Protein AF-P70600-2-F1 (afdb_monomer_lite)

pLDDT: mean 81.34, std 21.93, range [30.09, 98.88]

Structure (mmCIF, N/CA/C/O backbone):
data_AF-P70600-2-F1
#
_entry.id   AF-P70600-2-F1
#
loop_
_atom_site.group_PDB
_atom_site.id
_atom_site.type_symbol
_atom_site.label_atom_id
_atom_site.label_alt_id
_atom_site.label_comp_id
_atom_site.label_asym_id
_atom_site.label_entity_id
_atom_site.label_seq_id
_atom_site.pdbx_PDB_ins_code
_atom_site.Cartn_x
_atom_site.Cartn_y
_atom_site.Cartn_z
_atom_site.occupancy
_atom_site.B_iso_or_equiv
_atom_site.auth_seq_id
_atom_site.auth_comp_id
_atom_site.auth_asym_id
_atom_site.auth_atom_id
_atom_site.pdbx_PDB_model_num
ATOM 1 N N . MET A 1 1 ? -9.406 21.700 28.003 1.00 39.81 1 MET A N 1
ATOM 2 C CA . MET A 1 1 ? -10.161 20.690 27.230 1.00 39.81 1 MET A CA 1
ATOM 3 C C . MET A 1 1 ? -11.546 20.624 27.845 1.00 39.81 1 MET A C 1
ATOM 5 O O . MET A 1 1 ? -11.681 20.087 28.935 1.00 39.81 1 MET A O 1
ATOM 9 N N . GLY A 1 2 ? -12.513 21.321 27.246 1.00 40.94 2 GLY A N 1
ATOM 10 C CA . GLY A 1 2 ? -13.852 21.472 27.811 1.00 40.94 2 GLY A CA 1
ATOM 11 C C . GLY A 1 2 ? -14.608 20.155 27.739 1.00 40.94 2 GLY A C 1
ATOM 12 O O . GLY A 1 2 ? -15.100 19.788 26.678 1.00 40.94 2 GLY A O 1
ATOM 13 N N . LEU A 1 3 ? -14.685 19.446 28.862 1.00 38.00 3 LEU A N 1
ATOM 14 C CA . LEU A 1 3 ? -15.729 18.456 29.064 1.00 38.00 3 LEU A CA 1
ATOM 15 C C . LEU A 1 3 ? -17.036 19.243 29.103 1.00 38.00 3 LEU A C 1
ATOM 17 O O . LEU A 1 3 ? -17.329 19.922 30.086 1.00 38.00 3 LEU A O 1
ATOM 21 N N . ILE A 1 4 ? -17.775 19.208 27.995 1.00 41.81 4 ILE A N 1
ATOM 22 C CA . ILE A 1 4 ? -19.190 19.555 27.982 1.00 41.81 4 ILE A CA 1
ATOM 23 C C . ILE A 1 4 ? -19.829 18.522 28.900 1.00 41.81 4 ILE A C 1
ATOM 25 O O . ILE A 1 4 ? -20.106 17.391 28.504 1.00 41.81 4 ILE A O 1
ATOM 29 N N . VAL A 1 5 ? -19.946 18.892 30.172 1.00 46.66 5 VAL A N 1
ATOM 30 C CA . VAL A 1 5 ? -20.821 18.224 31.116 1.00 46.66 5 VAL A CA 1
ATOM 31 C C . VAL A 1 5 ? -22.186 18.341 30.467 1.00 46.66 5 VAL A C 1
ATOM 33 O O . VAL A 1 5 ? -22.768 19.425 30.417 1.00 46.66 5 VAL A O 1
ATOM 36 N N . LEU A 1 6 ? -22.644 17.233 29.886 1.00 42.34 6 LEU A N 1
ATOM 37 C CA . LEU A 1 6 ? -24.052 16.986 29.662 1.00 42.34 6 LEU A CA 1
ATOM 38 C C . LEU A 1 6 ? -24.677 17.131 31.043 1.00 42.34 6 LEU A C 1
ATOM 40 O O . LEU A 1 6 ? -24.732 16.179 31.821 1.00 42.34 6 LEU A O 1
ATOM 44 N N . SER A 1 7 ? -25.079 18.359 31.366 1.00 42.12 7 SER A N 1
ATOM 45 C CA . SER A 1 7 ? -26.158 18.612 32.292 1.00 42.12 7 SER A CA 1
ATOM 46 C C . SER A 1 7 ? -27.334 17.906 31.642 1.00 42.12 7 SER A C 1
ATOM 48 O O . SER A 1 7 ? -28.076 18.460 30.838 1.00 42.12 7 SER A O 1
ATOM 50 N N . SER A 1 8 ? -27.400 16.605 31.916 1.00 46.06 8 SER A N 1
ATOM 51 C CA . SER A 1 8 ? -28.619 15.834 31.903 1.00 46.06 8 SER A CA 1
ATOM 52 C C . SER A 1 8 ? -29.403 16.468 33.030 1.00 46.06 8 SER A C 1
ATOM 54 O O . SER A 1 8 ? -29.361 16.023 34.172 1.00 46.06 8 SER A O 1
ATOM 56 N N . GLN A 1 9 ? -29.950 17.641 32.727 1.00 44.47 9 GLN A N 1
ATOM 57 C CA . GLN A 1 9 ? -31.050 18.216 33.442 1.00 44.47 9 GLN A CA 1
ATOM 58 C C . GLN A 1 9 ? -32.099 17.130 33.283 1.00 44.47 9 GLN A C 1
ATOM 60 O O . GLN A 1 9 ? -32.679 16.984 32.208 1.00 44.47 9 GLN A O 1
ATOM 65 N N . GLU A 1 10 ? -32.137 16.232 34.275 1.00 44.44 10 GLU A N 1
ATOM 66 C CA . GLU A 1 10 ? -33.246 15.326 34.508 1.00 44.44 10 GLU A CA 1
ATOM 67 C C . GLU A 1 10 ? -34.463 16.192 34.253 1.00 44.44 10 GLU A C 1
ATOM 69 O O . GLU A 1 10 ? -34.672 17.149 34.997 1.00 44.44 10 GLU A O 1
ATOM 74 N N . GLU A 1 11 ? -35.139 15.980 33.117 1.00 51.22 11 GLU A N 1
ATOM 75 C CA . GLU A 1 11 ? -36.369 16.697 32.816 1.00 51.22 11 GLU A CA 1
ATOM 76 C C . GLU A 1 11 ? -37.207 16.556 34.071 1.00 51.22 11 GLU A C 1
ATOM 78 O O . GLU A 1 11 ? -37.514 15.419 34.432 1.00 51.22 11 GLU A O 1
ATOM 83 N N . ASP A 1 12 ? -37.411 17.676 34.775 1.00 52.94 12 ASP A N 1
ATOM 84 C CA . ASP A 1 12 ? -37.785 17.706 36.182 1.00 52.94 12 ASP A CA 1
ATOM 85 C C . ASP A 1 12 ? -38.916 16.709 36.404 1.00 52.94 12 ASP A C 1
ATOM 87 O O . ASP A 1 12 ? -40.069 16.966 36.050 1.00 52.94 12 ASP A O 1
ATOM 91 N N . PHE A 1 13 ? -38.577 15.519 36.907 1.00 52.41 13 PHE A N 1
ATOM 92 C CA . PHE A 1 13 ? -39.558 14.474 37.128 1.00 52.41 13 PHE A CA 1
ATOM 93 C C . PHE A 1 13 ? -40.330 14.922 38.359 1.00 52.41 13 PHE A C 1
ATOM 95 O O . PHE A 1 13 ? -39.959 14.618 39.496 1.00 52.41 13 PHE A O 1
ATOM 102 N N . ILE A 1 14 ? -41.351 15.750 38.131 1.00 64.06 14 ILE A N 1
ATOM 103 C CA . ILE A 1 14 ? -42.169 16.327 39.186 1.00 64.06 14 ILE A CA 1
ATOM 104 C C . ILE A 1 14 ? -42.866 15.162 39.873 1.00 64.06 14 ILE A C 1
ATOM 106 O O . ILE A 1 14 ? -43.810 14.565 39.352 1.00 64.06 14 ILE A O 1
ATOM 110 N N . ARG A 1 15 ? -42.346 14.798 41.046 1.00 69.44 15 ARG A N 1
ATOM 111 C CA . ARG A 1 15 ? -42.918 13.744 41.870 1.00 69.44 15 ARG A CA 1
ATOM 112 C C . ARG A 1 15 ? -44.309 14.217 42.307 1.00 69.44 15 ARG A C 1
ATOM 114 O O . ARG A 1 15 ? -44.388 15.226 43.006 1.00 69.44 15 ARG A O 1
ATOM 121 N N . PRO A 1 16 ? -45.389 13.515 41.929 1.00 70.44 16 PRO A N 1
ATOM 122 C CA . PRO A 1 16 ? -46.740 13.974 42.219 1.00 70.44 16 PRO A CA 1
ATOM 123 C C . PRO A 1 16 ? -46.981 14.018 43.731 1.00 70.44 16 PRO A C 1
ATOM 125 O O . PRO A 1 16 ? -46.655 13.069 44.448 1.00 70.44 16 PRO A O 1
ATOM 128 N N . SER A 1 17 ? -47.563 15.116 44.211 1.00 75.44 17 SER A N 1
ATOM 129 C CA . SER A 1 17 ? -47.912 15.324 45.621 1.00 75.44 17 SER A CA 1
ATOM 130 C C . SER A 1 17 ? -49.257 14.693 45.998 1.00 75.44 17 SER A C 1
ATOM 132 O O . SER A 1 17 ? -49.531 14.464 47.176 1.00 75.44 17 SER A O 1
ATOM 134 N N . SER A 1 18 ? -50.083 14.359 45.002 1.00 82.25 18 SER A N 1
ATOM 135 C CA . SER A 1 18 ? -51.392 13.722 45.173 1.00 82.25 18 SER A CA 1
ATOM 136 C C . SER A 1 18 ? -51.694 12.711 44.063 1.00 82.25 18 SER A C 1
ATOM 138 O O . SER A 1 18 ? -51.067 12.705 43.000 1.00 82.25 18 SER A O 1
ATOM 140 N N . ARG A 1 19 ? -52.682 11.838 44.304 1.00 82.50 19 ARG A N 1
ATOM 141 C CA . ARG A 1 19 ? -53.165 10.877 43.301 1.00 82.50 19 ARG A CA 1
ATOM 142 C C . ARG A 1 19 ? -53.778 11.599 42.100 1.00 82.50 19 ARG A C 1
ATOM 144 O O . ARG A 1 19 ? -53.552 11.174 40.970 1.00 82.50 19 ARG A O 1
ATOM 151 N N . GLU A 1 20 ? -54.527 12.674 42.339 1.00 84.81 20 GLU A N 1
ATOM 152 C CA . GLU A 1 20 ? -55.109 13.500 41.282 1.00 84.81 20 GLU A CA 1
ATOM 153 C C . GLU A 1 20 ? -54.022 14.144 40.410 1.00 84.81 20 GLU A C 1
ATOM 155 O O . GLU A 1 20 ? -54.117 14.097 39.185 1.00 84.81 20 GLU A O 1
ATOM 160 N N . GLU A 1 21 ? -52.957 14.682 41.012 1.00 81.19 21 GLU A N 1
ATOM 161 C CA . GLU A 1 21 ? -51.837 15.280 40.273 1.00 81.19 21 GLU A CA 1
ATOM 162 C C . GLU A 1 21 ? -51.071 14.241 39.443 1.00 81.19 21 GLU A C 1
ATOM 164 O O . GLU A 1 21 ? -50.760 14.488 38.279 1.00 81.19 21 GLU A O 1
ATOM 169 N N . ALA A 1 22 ? -50.839 13.040 39.988 1.00 81.62 22 ALA A N 1
ATOM 170 C CA . ALA A 1 22 ? -50.222 11.941 39.241 1.00 81.62 22 ALA A CA 1
ATOM 171 C C . ALA A 1 22 ? -51.029 11.576 37.985 1.00 81.62 22 ALA A C 1
ATOM 173 O O . ALA A 1 22 ? -50.464 11.303 36.924 1.00 81.62 22 ALA A O 1
ATOM 174 N N . GLN A 1 23 ? -52.359 11.583 38.102 1.00 86.56 23 GLN A N 1
ATOM 175 C CA . GLN A 1 23 ? -53.247 11.280 36.989 1.00 86.56 23 GLN A CA 1
ATOM 176 C C . GLN A 1 23 ? -53.247 12.400 35.938 1.00 86.56 23 GLN A C 1
ATOM 178 O O . GLN A 1 23 ? -53.164 12.104 34.746 1.00 86.56 23 GLN A O 1
ATOM 183 N N . GLN A 1 24 ? -53.235 13.669 36.362 1.00 88.31 24 GLN A N 1
ATOM 184 C CA . GLN A 1 24 ? -53.106 14.815 35.454 1.00 88.31 24 GLN A CA 1
ATOM 185 C C . GLN A 1 24 ? -51.779 14.804 34.686 1.00 88.31 24 GLN A C 1
ATOM 187 O O . GLN A 1 24 ? -51.775 15.009 33.473 1.00 88.31 24 GLN A O 1
ATOM 192 N N . LEU A 1 25 ? -50.658 14.512 35.356 1.00 84.81 25 LEU A N 1
ATOM 193 C CA . LEU A 1 25 ? -49.347 14.402 34.708 1.00 84.81 25 LEU A CA 1
ATOM 194 C C . LEU A 1 25 ? -49.322 13.284 33.659 1.00 84.81 25 LEU A C 1
ATOM 196 O O . LEU A 1 25 ? -48.793 13.470 32.566 1.00 84.81 25 LEU A O 1
ATOM 200 N N . TRP A 1 26 ? -49.938 12.138 33.950 1.00 84.50 26 TRP A N 1
ATOM 201 C CA . TRP A 1 26 ? -50.024 11.035 32.991 1.00 84.50 26 TRP A CA 1
ATOM 202 C C . TRP A 1 26 ? -50.882 11.371 31.766 1.00 84.50 26 TRP A C 1
ATOM 204 O O . TRP A 1 26 ? -50.538 11.006 30.639 1.00 84.50 26 TRP A O 1
ATOM 214 N N . GLU A 1 27 ? -51.996 12.076 31.961 1.00 91.44 27 GLU A N 1
ATOM 215 C CA . GLU A 1 27 ? -52.827 12.566 30.860 1.00 91.44 27 GLU A CA 1
ATOM 216 C C . GLU A 1 27 ? -52.085 13.618 30.024 1.00 91.44 27 GLU A C 1
ATOM 218 O O . GLU A 1 27 ? -52.104 13.541 28.793 1.00 91.44 27 GLU A O 1
ATOM 223 N N . ALA A 1 28 ? -51.355 14.534 30.667 1.00 89.81 28 ALA A N 1
ATOM 224 C CA . ALA A 1 28 ? -50.508 15.516 29.995 1.00 89.81 28 ALA A CA 1
ATOM 225 C C . ALA A 1 28 ? -49.393 14.847 29.172 1.00 89.81 28 ALA A C 1
ATOM 227 O O . ALA A 1 28 ? -49.186 15.209 28.012 1.00 89.81 28 ALA A O 1
ATOM 228 N N . GLU A 1 29 ? -48.736 13.821 29.716 1.00 87.56 29 GLU A N 1
ATOM 229 C CA . GLU A 1 29 ? -47.692 13.069 29.015 1.00 87.56 29 GLU A CA 1
ATOM 230 C C . GLU A 1 29 ? -48.257 12.322 27.803 1.00 87.56 29 GLU A C 1
ATOM 232 O O . GLU A 1 29 ? -47.687 12.354 26.712 1.00 87.56 29 GLU A O 1
ATOM 237 N N . LYS A 1 30 ? -49.445 11.720 27.932 1.00 93.19 30 LYS A N 1
ATOM 238 C CA . LYS A 1 30 ? -50.147 11.114 26.792 1.00 93.19 30 LYS A CA 1
ATOM 239 C C . LYS A 1 30 ? -50.479 12.125 25.701 1.00 93.19 30 LYS A C 1
ATOM 241 O O . LYS A 1 30 ? -50.390 11.791 24.517 1.00 93.19 30 LYS A O 1
ATOM 246 N N . ILE A 1 31 ? -50.885 13.336 26.080 1.00 94.81 31 ILE A N 1
ATOM 247 C CA . ILE A 1 31 ? -51.156 14.423 25.136 1.00 94.81 31 ILE A CA 1
ATOM 248 C C . ILE A 1 31 ? -49.855 14.842 24.442 1.00 94.81 31 ILE A C 1
ATOM 250 O O . ILE A 1 31 ? -49.837 14.917 23.213 1.00 94.81 31 ILE A O 1
ATOM 254 N N . LYS A 1 32 ? -48.761 15.038 25.191 1.00 92.31 32 LYS A N 1
ATOM 255 C CA . LYS A 1 32 ? -47.427 15.362 24.654 1.00 92.31 32 LYS A CA 1
ATOM 256 C C . LYS A 1 32 ? -46.958 14.289 23.669 1.00 92.31 32 LYS A C 1
ATOM 258 O O . LYS A 1 32 ? -46.617 14.610 22.533 1.00 92.31 32 LYS A O 1
ATOM 263 N N . MET A 1 33 ? -47.045 13.017 24.053 1.00 91.69 33 MET A N 1
ATOM 264 C CA . MET A 1 33 ? -46.698 11.873 23.207 1.00 91.69 33 MET A CA 1
ATOM 265 C C . MET A 1 33 ? -47.521 11.847 21.913 1.00 91.69 33 MET A C 1
ATOM 267 O O . MET A 1 33 ? -46.975 11.694 20.821 1.00 91.69 33 MET A O 1
ATOM 271 N N . ARG A 1 34 ? -48.841 12.055 22.004 1.00 95.25 34 ARG A N 1
ATOM 272 C CA . ARG A 1 34 ? -49.721 12.096 20.827 1.00 95.25 34 ARG A CA 1
ATOM 273 C C . ARG A 1 34 ? -49.386 13.262 19.896 1.00 95.25 34 ARG A C 1
ATOM 275 O O . ARG A 1 34 ? -49.399 13.074 18.686 1.00 95.25 34 ARG A O 1
ATOM 282 N N . GLN A 1 35 ? -49.056 14.433 20.441 1.00 95.00 35 GLN A N 1
ATOM 283 C CA . GLN A 1 35 ? -48.610 15.581 19.645 1.00 95.00 35 GLN A CA 1
ATOM 284 C C . GLN A 1 35 ? -47.285 15.306 18.926 1.00 95.00 35 GLN A C 1
ATOM 286 O O . GLN A 1 35 ? -47.121 15.720 17.782 1.00 95.00 35 GLN A O 1
ATOM 291 N N . VAL A 1 36 ? -46.339 14.618 19.573 1.00 94.12 36 VAL A N 1
ATOM 292 C CA . VAL A 1 36 ? -45.068 14.230 18.939 1.00 94.12 36 VAL A CA 1
ATOM 293 C C . VAL A 1 36 ? -45.318 13.270 17.778 1.00 94.12 36 VAL A C 1
ATOM 295 O O . VAL A 1 36 ? -44.794 13.498 16.689 1.00 94.12 36 VAL A O 1
ATOM 298 N N . LEU A 1 37 ? -46.164 12.256 17.978 1.00 95.50 37 LEU A N 1
ATOM 299 C CA . LEU A 1 37 ? -46.532 11.306 16.924 1.00 95.50 37 LEU A CA 1
ATOM 300 C C . LEU A 1 37 ? -47.215 11.996 15.738 1.00 95.50 37 LEU A C 1
ATOM 302 O O . LEU A 1 37 ? -46.854 11.735 14.595 1.00 95.50 37 LEU A O 1
ATOM 306 N N . ASP A 1 38 ? -48.149 12.912 15.997 1.00 96.31 38 ASP A N 1
ATOM 307 C CA . ASP A 1 38 ? -48.837 13.673 14.948 1.00 96.31 38 ASP A CA 1
ATOM 308 C C . ASP A 1 38 ? -47.862 14.554 14.145 1.00 96.31 38 ASP A C 1
ATOM 310 O O . ASP A 1 38 ? -47.882 14.560 12.912 1.00 96.31 38 ASP A O 1
ATOM 314 N N . ARG A 1 39 ? -46.922 15.228 14.827 1.00 94.56 39 ARG A N 1
ATOM 315 C CA . ARG A 1 39 ? -45.855 16.003 14.169 1.00 94.56 39 ARG A CA 1
ATOM 316 C C . ARG A 1 39 ? -44.967 15.125 13.292 1.00 94.56 39 ARG A C 1
ATOM 318 O O . ARG A 1 39 ? -44.706 15.499 12.151 1.00 94.56 39 ARG A O 1
ATOM 325 N N . GLN A 1 40 ? -44.525 13.975 13.801 1.00 94.06 40 GLN A N 1
ATOM 326 C CA . GLN A 1 40 ? -43.695 13.039 13.037 1.00 94.06 40 GLN A CA 1
ATOM 327 C C . GLN A 1 40 ? -44.443 12.480 11.828 1.00 94.06 40 GLN A C 1
ATOM 329 O O . GLN A 1 40 ? -43.883 12.407 10.738 1.00 94.06 40 GLN A O 1
ATOM 334 N N . GLN A 1 41 ? -45.723 12.141 11.989 1.00 94.88 41 GLN A N 1
ATOM 335 C CA . GLN A 1 41 ? -46.552 11.659 10.892 1.00 94.88 41 GLN A CA 1
ATOM 336 C C . GLN A 1 41 ? -46.727 12.731 9.810 1.00 94.88 41 GLN A C 1
ATOM 338 O O . GLN A 1 41 ? -46.626 12.423 8.623 1.00 94.88 41 GLN A O 1
ATOM 343 N N . LYS A 1 42 ? -46.928 13.995 10.200 1.00 96.12 42 LYS A N 1
ATOM 344 C CA . LYS A 1 42 ? -46.999 15.119 9.262 1.00 96.12 42 LYS A CA 1
ATOM 345 C C . LYS A 1 42 ? -45.684 15.319 8.504 1.00 96.12 42 LYS A C 1
ATOM 347 O O . LYS A 1 42 ? -45.720 15.401 7.281 1.00 96.12 42 LYS A O 1
ATOM 352 N N . GLN A 1 43 ? -44.548 15.324 9.205 1.00 94.94 43 GLN A N 1
ATOM 353 C CA . GLN A 1 43 ? -43.218 15.427 8.587 1.00 94.94 43 GLN A CA 1
ATOM 354 C C . GLN A 1 43 ? -42.959 14.276 7.608 1.00 94.94 43 GLN A C 1
ATOM 356 O O . GLN A 1 43 ? -42.578 14.510 6.470 1.00 94.94 43 GLN A O 1
ATOM 361 N N . MET A 1 44 ? -43.268 13.038 8.001 1.00 95.00 44 MET A N 1
ATOM 362 C CA . MET A 1 44 ? -43.128 11.863 7.136 1.00 95.00 44 MET A CA 1
ATOM 363 C C . MET A 1 44 ? -43.973 11.975 5.853 1.00 95.00 44 MET A C 1
ATOM 365 O O . MET A 1 44 ? -43.537 11.566 4.773 1.00 95.00 44 MET A O 1
ATOM 369 N N . VAL A 1 45 ? -45.190 12.522 5.947 1.00 95.44 45 VAL A N 1
ATOM 370 C CA . VAL A 1 45 ? -46.058 12.751 4.782 1.00 95.44 45 VAL A CA 1
ATOM 371 C C . VAL A 1 45 ? -45.517 13.875 3.896 1.00 95.44 45 VAL A C 1
ATOM 373 O O . VAL A 1 45 ? -45.540 13.732 2.674 1.00 95.44 45 VAL A O 1
ATOM 376 N N . GLU A 1 46 ? -45.031 14.972 4.479 1.00 94.75 46 GLU A N 1
ATOM 377 C CA . GLU A 1 46 ? -44.393 16.074 3.74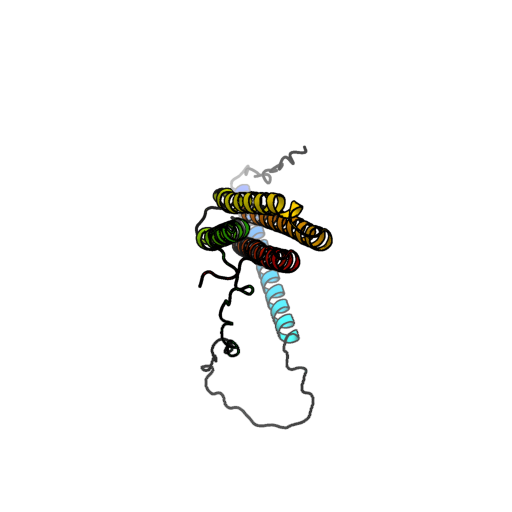6 1.00 94.75 46 GLU A CA 1
ATOM 378 C C . GLU A 1 46 ? -43.161 15.583 2.975 1.00 94.75 46 GLU A C 1
ATOM 380 O O . GLU A 1 46 ? -43.079 15.822 1.768 1.00 94.75 46 GLU A O 1
ATOM 385 N N . ASP A 1 47 ? -42.296 14.800 3.622 1.00 94.69 47 ASP A N 1
ATOM 386 C CA . ASP A 1 47 ? -41.132 14.160 3.003 1.00 94.69 47 ASP A CA 1
ATOM 387 C C . ASP A 1 47 ? -41.549 13.229 1.860 1.00 94.69 47 ASP A C 1
ATOM 389 O O . ASP A 1 47 ? -41.023 13.321 0.753 1.00 94.69 47 ASP A O 1
ATOM 393 N N . SER A 1 48 ? -42.563 12.384 2.072 1.00 93.88 48 SER A N 1
ATOM 394 C CA . SER A 1 48 ? -43.068 11.479 1.027 1.00 93.88 48 SER A CA 1
ATOM 395 C C . SER A 1 48 ? -43.624 12.238 -0.182 1.00 93.88 48 SER A C 1
ATOM 397 O O . SER A 1 48 ? -43.472 11.811 -1.329 1.00 93.88 48 SER A O 1
ATOM 399 N N . GLN A 1 49 ? -44.280 13.378 0.048 1.00 95.69 49 GLN A N 1
ATOM 400 C CA . GLN A 1 49 ? -44.756 14.232 -1.036 1.00 95.69 49 GLN A CA 1
ATOM 401 C C . GLN A 1 49 ? -43.612 14.967 -1.735 1.00 95.69 49 GLN A C 1
ATOM 403 O O . GLN A 1 49 ? -43.683 15.170 -2.945 1.00 95.69 49 GLN A O 1
ATOM 408 N N . TRP A 1 50 ? -42.597 15.410 -0.992 1.00 92.88 50 TRP A N 1
ATOM 409 C CA . TRP A 1 50 ? -41.407 16.042 -1.550 1.00 92.88 50 TRP A CA 1
ATOM 410 C C . TRP A 1 50 ? -40.654 15.064 -2.455 1.00 92.88 50 TRP A C 1
ATOM 412 O O . TRP A 1 50 ? -40.448 15.374 -3.625 1.00 92.88 50 TRP A O 1
ATOM 422 N N . LEU A 1 51 ? -40.402 13.841 -1.977 1.00 90.00 51 LEU A N 1
ATOM 423 C CA . LEU A 1 51 ? -39.783 12.765 -2.754 1.00 90.00 51 LEU A CA 1
ATOM 424 C C . LEU A 1 51 ? -40.561 12.460 -4.038 1.00 90.00 51 LEU A C 1
ATOM 426 O O . LEU A 1 51 ? -39.973 12.398 -5.110 1.00 90.00 51 LEU A O 1
ATOM 430 N N . ARG A 1 52 ? -41.895 12.368 -3.973 1.00 87.94 52 ARG A N 1
ATOM 431 C CA . ARG A 1 52 ? -42.725 12.129 -5.168 1.00 87.94 52 ARG A CA 1
ATOM 432 C C . ARG A 1 52 ? -42.669 13.281 -6.182 1.00 87.94 52 ARG A C 1
ATOM 434 O O . ARG A 1 52 ? -42.883 13.062 -7.375 1.00 87.94 52 ARG A O 1
ATOM 441 N N . ARG A 1 53 ? -42.449 14.523 -5.731 1.00 85.25 53 ARG A N 1
ATOM 442 C CA . ARG A 1 53 ? -42.243 15.672 -6.631 1.00 85.25 53 ARG A CA 1
ATOM 443 C C . ARG A 1 53 ? -40.862 15.613 -7.271 1.00 85.25 53 ARG A C 1
ATOM 445 O O . ARG A 1 53 ? -40.784 15.799 -8.478 1.00 85.25 53 ARG A O 1
ATOM 452 N N . GLU A 1 54 ? -39.828 15.305 -6.494 1.00 78.00 54 GLU A N 1
ATOM 453 C CA . GLU A 1 54 ? -38.469 15.107 -7.005 1.00 78.00 54 GLU A CA 1
ATOM 454 C C . GLU A 1 54 ? -38.417 13.974 -8.034 1.00 78.00 54 GLU A C 1
ATOM 456 O O . GLU A 1 54 ? -37.933 14.189 -9.138 1.00 78.00 54 GLU A O 1
ATOM 461 N N . GLU A 1 55 ? -39.017 12.814 -7.750 1.00 81.56 55 GLU A N 1
ATOM 462 C CA . GLU A 1 55 ? -39.117 11.703 -8.710 1.00 81.56 55 GLU A CA 1
ATOM 463 C C . GLU A 1 55 ? -39.783 12.129 -10.025 1.00 81.56 55 GLU A C 1
ATOM 465 O O . GLU A 1 55 ? -39.315 11.764 -11.098 1.00 81.56 55 GLU A O 1
ATOM 470 N N . ARG A 1 56 ? -40.833 12.959 -9.964 1.00 81.12 56 ARG A N 1
ATOM 471 C CA . ARG A 1 56 ? -41.494 13.497 -11.164 1.00 81.12 56 ARG A CA 1
ATOM 472 C C . ARG A 1 56 ? -40.621 14.503 -11.919 1.00 81.12 56 ARG A C 1
ATOM 474 O O . ARG A 1 56 ? -40.710 14.586 -13.138 1.00 81.12 56 ARG A O 1
ATOM 481 N N . CYS A 1 57 ? -39.812 15.295 -11.218 1.00 73.56 57 CYS A N 1
ATOM 482 C CA . CYS A 1 57 ? -38.848 16.200 -11.849 1.00 73.56 57 CYS A CA 1
ATOM 483 C C . CYS A 1 57 ? -37.694 15.437 -12.511 1.00 73.56 57 CYS A C 1
ATOM 485 O O . CYS A 1 57 ? -37.099 15.938 -13.462 1.00 73.56 57 CYS A O 1
ATOM 487 N N . LEU A 1 58 ? -37.387 14.240 -12.011 1.00 65.62 58 LEU A N 1
ATOM 488 C CA . LEU A 1 58 ? -36.322 13.381 -12.513 1.00 65.62 58 LEU A CA 1
ATOM 489 C C . LEU A 1 58 ? -36.722 12.554 -13.740 1.00 65.62 58 LEU A C 1
ATOM 491 O O . LEU A 1 58 ? -35.854 11.857 -14.263 1.00 65.62 58 LEU A O 1
ATOM 495 N N . ASP A 1 59 ? -37.972 12.631 -14.221 1.00 57.56 59 ASP A N 1
ATOM 496 C CA . ASP A 1 59 ? -38.403 11.899 -15.416 1.00 57.56 59 ASP A CA 1
ATOM 497 C C . ASP A 1 59 ? -37.519 12.276 -16.624 1.00 57.56 59 ASP A C 1
ATOM 499 O O . ASP A 1 59 ? -37.586 13.408 -17.120 1.00 57.56 59 ASP A O 1
ATOM 503 N N . PRO A 1 60 ? -36.703 11.346 -17.163 1.00 59.66 60 PRO A N 1
ATOM 504 C CA . PRO A 1 60 ? -35.770 11.662 -18.246 1.00 59.66 60 PRO A CA 1
ATOM 505 C C . PRO A 1 60 ? -36.445 11.956 -19.599 1.00 59.66 60 PRO A C 1
ATOM 507 O O . PRO A 1 60 ? -35.759 12.253 -20.576 1.00 59.66 60 PRO A O 1
ATOM 510 N N . MET A 1 61 ? -37.778 11.880 -19.693 1.00 50.66 61 MET A N 1
ATOM 511 C CA . MET A 1 61 ? -38.520 11.958 -20.961 1.00 50.66 61 MET A CA 1
ATOM 512 C C . MET A 1 61 ? -38.950 13.367 -21.395 1.00 50.66 61 MET A C 1
ATOM 514 O O . MET A 1 61 ? -39.662 13.501 -22.388 1.00 50.66 61 MET A O 1
ATOM 518 N N . VAL A 1 62 ? -38.467 14.441 -20.758 1.00 49.25 62 VAL A N 1
ATOM 519 C CA . VAL A 1 62 ? -38.664 15.805 -21.305 1.00 49.25 62 VAL A CA 1
ATOM 520 C C . VAL A 1 62 ? -37.912 16.004 -22.639 1.00 49.25 62 VAL A C 1
ATOM 522 O O . VAL A 1 62 ? -38.232 16.903 -23.416 1.00 49.25 62 VAL A O 1
ATOM 525 N N . TYR A 1 63 ? -36.981 15.114 -22.989 1.00 47.12 63 TYR A N 1
ATOM 526 C CA . TYR A 1 63 ? -36.402 15.046 -24.329 1.00 47.12 63 TYR A CA 1
ATOM 527 C C . TYR A 1 63 ? -37.213 14.116 -25.228 1.00 47.12 63 TYR A C 1
ATOM 529 O O . TYR A 1 63 ? -36.859 12.957 -25.354 1.00 47.12 63 TYR A O 1
ATOM 537 N N . MET A 1 64 ? -38.295 14.609 -25.828 1.00 44.91 64 MET A N 1
ATOM 538 C CA . MET A 1 64 ? -38.754 14.263 -27.188 1.00 44.91 64 MET A CA 1
ATOM 539 C C . MET A 1 64 ? -40.057 15.029 -27.463 1.00 44.91 64 MET A C 1
ATOM 541 O O . MET A 1 64 ? -41.142 14.463 -27.572 1.00 44.91 64 MET A O 1
ATOM 545 N N . ASN A 1 65 ? -39.963 16.355 -27.569 1.00 38.19 65 ASN A N 1
ATOM 546 C CA . ASN A 1 65 ? -41.009 17.137 -28.220 1.00 38.19 65 ASN A CA 1
ATOM 547 C C . ASN A 1 65 ? -40.729 17.169 -29.726 1.00 38.19 65 ASN A C 1
ATOM 549 O O . ASN A 1 65 ? -40.263 18.175 -30.243 1.00 38.19 65 ASN A O 1
ATOM 553 N N . ASP A 1 66 ? -40.998 16.060 -30.408 1.00 45.09 66 ASP A N 1
ATOM 554 C CA . ASP A 1 66 ? -41.256 16.073 -31.844 1.00 45.09 66 ASP A CA 1
ATOM 555 C C . ASP A 1 66 ? -42.348 15.048 -32.162 1.00 45.09 66 ASP A C 1
ATOM 557 O O . ASP A 1 66 ? -42.138 13.841 -32.232 1.00 45.09 66 ASP A O 1
ATOM 561 N N . LYS A 1 67 ? -43.563 15.587 -32.281 1.00 37.28 67 LYS A N 1
ATOM 562 C CA . LYS A 1 67 ? -44.690 15.119 -33.096 1.00 37.28 67 LYS A CA 1
ATOM 563 C C . LYS A 1 67 ? -44.640 13.650 -33.542 1.00 37.28 67 LYS A C 1
ATOM 565 O O . LYS A 1 67 ? -44.120 13.357 -34.615 1.00 37.28 67 LYS A O 1
ATOM 570 N N . SER A 1 68 ? -45.348 12.761 -32.846 1.00 37.75 68 SER A N 1
ATOM 571 C CA . SER A 1 68 ? -46.021 11.627 -33.501 1.00 37.75 68 SER A CA 1
ATOM 572 C C . SER A 1 68 ? -47.185 11.080 -32.661 1.00 37.75 68 SER A C 1
ATOM 574 O O . SER A 1 68 ? -47.095 11.084 -31.434 1.00 37.75 68 SER A O 1
ATOM 576 N N . PRO A 1 69 ? -48.305 10.663 -33.285 1.00 37.22 69 PRO A N 1
ATOM 577 C CA . PRO A 1 69 ? -49.588 10.474 -32.616 1.00 37.22 69 PRO A CA 1
ATOM 578 C C . PRO A 1 69 ? -49.830 9.020 -32.189 1.00 37.22 69 PRO A C 1
ATOM 580 O O . PRO A 1 69 ? -49.546 8.093 -32.939 1.00 37.22 69 PRO A O 1
ATOM 583 N N . LEU A 1 70 ? -50.467 8.874 -31.023 1.00 30.09 70 LEU A N 1
ATOM 584 C CA . LEU A 1 70 ? -51.540 7.913 -30.722 1.00 30.09 70 LEU A CA 1
ATOM 585 C C . LEU A 1 70 ? -51.380 6.488 -31.287 1.00 30.09 70 LEU A C 1
ATOM 587 O O . LEU A 1 70 ? -51.848 6.198 -32.385 1.00 30.09 70 LEU A O 1
ATOM 591 N N . THR A 1 71 ? -50.912 5.553 -30.456 1.00 35.72 71 THR A N 1
ATOM 592 C CA . THR A 1 71 ? -51.476 4.192 -30.462 1.00 35.72 71 THR A CA 1
ATOM 593 C C . THR A 1 71 ? -51.725 3.720 -29.023 1.00 35.72 71 THR A C 1
ATOM 595 O O . THR A 1 71 ? -50.946 4.077 -28.138 1.00 35.72 71 THR A O 1
ATOM 598 N N . PRO A 1 72 ? -52.837 3.009 -28.755 1.00 38.75 72 PRO A N 1
ATOM 599 C CA . PRO A 1 72 ? -53.326 2.751 -27.408 1.00 38.75 72 PRO A CA 1
ATOM 600 C C . PRO A 1 72 ? -52.769 1.448 -26.829 1.00 38.75 72 PRO A C 1
ATOM 602 O O . PRO A 1 72 ? -52.600 0.459 -27.538 1.00 38.75 72 PRO A O 1
ATOM 605 N N . GLU A 1 73 ? -52.544 1.489 -25.517 1.00 35.19 73 GLU A N 1
ATOM 606 C CA . GLU A 1 73 ? -52.736 0.406 -24.547 1.00 35.19 73 GLU A CA 1
ATOM 607 C C . GLU A 1 73 ? -52.463 -1.022 -25.037 1.00 35.19 73 GLU A C 1
ATOM 609 O O . GLU A 1 73 ? -53.327 -1.722 -25.566 1.00 35.19 73 GLU A O 1
ATOM 614 N N . LYS A 1 74 ? -51.270 -1.517 -24.708 1.00 39.31 74 LYS A N 1
ATOM 615 C CA . LYS A 1 74 ? -51.080 -2.945 -24.483 1.00 39.31 74 LYS A CA 1
ATOM 616 C C . LYS A 1 74 ? -50.449 -3.135 -23.114 1.00 39.31 74 LYS A C 1
ATOM 618 O O . LYS A 1 74 ? -49.231 -3.177 -22.974 1.00 39.31 74 LYS A O 1
ATOM 623 N N . GLU A 1 75 ? -51.308 -3.227 -22.102 1.00 36.56 75 GLU A N 1
ATOM 624 C CA . GLU A 1 75 ? -50.953 -3.824 -20.819 1.00 36.56 75 GLU A CA 1
ATOM 625 C C . GLU A 1 75 ? -50.570 -5.288 -21.058 1.00 36.56 75 GLU A C 1
ATOM 627 O O . GLU A 1 75 ? -51.416 -6.169 -21.201 1.00 36.56 75 GLU A O 1
ATOM 632 N N . ALA A 1 76 ? -49.274 -5.554 -21.167 1.00 44.19 76 ALA A N 1
ATOM 633 C CA . ALA A 1 76 ? -48.747 -6.905 -21.185 1.00 44.19 76 ALA A CA 1
ATOM 634 C C . ALA A 1 76 ? -47.412 -6.927 -20.442 1.00 44.19 76 ALA A C 1
ATOM 636 O O . ALA A 1 76 ? -46.387 -6.525 -20.976 1.00 44.19 76 ALA A O 1
ATOM 637 N N . GLY A 1 77 ? -47.456 -7.428 -19.207 1.00 35.19 77 GLY A N 1
ATOM 638 C CA . GLY A 1 77 ? -46.369 -8.212 -18.625 1.00 35.19 77 GLY A CA 1
ATOM 639 C C . GLY A 1 77 ? -45.049 -7.483 -18.386 1.00 35.19 77 GLY A C 1
ATOM 640 O O . GLY A 1 77 ? -44.106 -7.590 -19.158 1.00 35.19 77 GLY A O 1
ATOM 641 N N . TYR A 1 78 ? -44.954 -6.876 -17.211 1.00 39.66 78 TYR A N 1
ATOM 642 C CA . TYR A 1 78 ? -43.762 -6.406 -16.492 1.00 39.66 78 TYR A CA 1
ATOM 643 C C . TYR A 1 78 ? -42.750 -7.526 -16.141 1.00 39.66 78 TYR A C 1
ATOM 645 O O . TYR A 1 78 ? -42.225 -7.563 -15.031 1.00 39.66 78 TYR A O 1
ATOM 653 N N . THR A 1 79 ? -42.476 -8.477 -17.038 1.00 47.41 79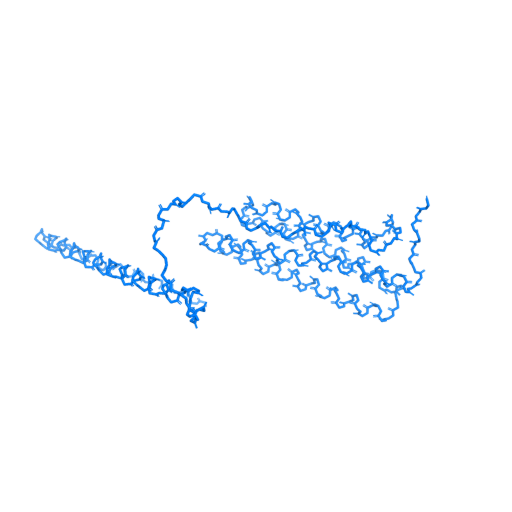 THR A N 1
ATOM 654 C CA . THR A 1 79 ? -41.584 -9.618 -16.733 1.00 47.41 79 THR A CA 1
ATOM 655 C C . THR A 1 79 ? -40.220 -9.550 -17.408 1.00 47.41 79 THR A C 1
ATOM 657 O O . THR A 1 79 ? -39.362 -10.374 -17.112 1.00 47.41 79 THR A O 1
ATOM 660 N N . GLU A 1 80 ? -39.949 -8.551 -18.242 1.00 47.03 80 GLU A N 1
ATOM 661 C CA . GLU A 1 80 ? -38.636 -8.423 -18.871 1.00 47.03 80 GLU A CA 1
ATOM 662 C C . GLU A 1 80 ? -37.799 -7.357 -18.161 1.00 47.03 80 GLU A C 1
ATOM 664 O O . GLU A 1 80 ? -37.448 -6.317 -18.710 1.00 47.03 80 GLU A O 1
ATOM 669 N N . PHE A 1 81 ? -37.453 -7.630 -16.898 1.00 40.22 81 PHE A N 1
ATOM 670 C CA . PHE A 1 81 ? -36.247 -7.048 -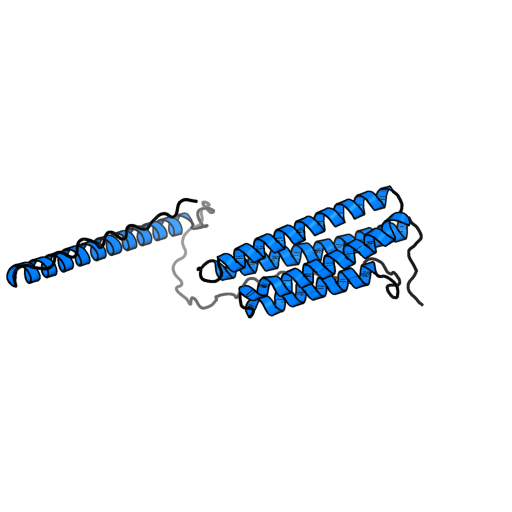16.315 1.00 40.22 81 PHE A CA 1
ATOM 671 C C . PHE A 1 81 ? -35.075 -7.699 -17.052 1.00 40.22 81 PHE A C 1
ATOM 673 O O . PHE A 1 81 ? -34.494 -8.683 -16.589 1.00 40.22 81 PHE A O 1
ATOM 680 N N . THR A 1 82 ? -34.783 -7.203 -18.260 1.00 47.56 82 THR A N 1
ATOM 681 C CA . THR A 1 82 ? -33.504 -7.438 -18.925 1.00 47.56 82 THR A CA 1
ATOM 682 C C . THR A 1 82 ? -32.447 -7.181 -17.871 1.00 47.56 82 THR A C 1
ATOM 684 O O . THR A 1 82 ? -32.353 -6.073 -17.341 1.00 47.56 82 THR A O 1
ATOM 687 N N . GLY A 1 83 ? -31.745 -8.247 -17.488 1.00 45.50 83 GLY A N 1
ATOM 688 C CA . GLY A 1 83 ? -30.739 -8.202 -16.443 1.00 45.50 83 GLY A CA 1
ATOM 689 C C . GLY A 1 83 ? -29.718 -7.085 -16.680 1.00 45.50 83 GLY A C 1
ATOM 690 O O . GLY A 1 83 ? -29.662 -6.505 -17.768 1.00 45.50 83 GLY A O 1
ATOM 691 N N . PRO A 1 84 ? -28.904 -6.774 -15.655 1.00 52.56 84 PRO A N 1
ATOM 692 C CA . PRO A 1 84 ? -27.977 -5.652 -15.683 1.00 52.56 84 PRO A CA 1
ATOM 693 C C . PRO A 1 84 ? -27.189 -5.622 -17.000 1.00 52.56 84 PRO A C 1
ATOM 695 O O . PRO A 1 84 ? -26.778 -6.686 -17.476 1.00 52.56 84 PRO A O 1
ATOM 698 N N . PRO A 1 85 ? -27.007 -4.423 -17.586 1.00 51.31 85 PRO A N 1
ATOM 699 C CA . PRO A 1 85 ? -26.547 -4.236 -18.955 1.00 51.31 85 PRO A CA 1
ATOM 700 C C . PRO A 1 85 ? -25.361 -5.143 -19.253 1.00 51.31 85 PRO A C 1
ATOM 702 O O . PRO A 1 85 ? -24.400 -5.187 -18.476 1.00 51.31 85 PRO A O 1
ATOM 705 N N . GLN A 1 86 ? -25.445 -5.882 -20.366 1.00 50.34 86 GLN A N 1
ATOM 706 C CA . GLN A 1 86 ? -24.335 -6.697 -20.840 1.00 50.34 86 GLN A CA 1
ATOM 707 C C . GLN A 1 86 ? -23.096 -5.808 -20.889 1.00 50.34 86 GLN A C 1
ATOM 709 O O . GLN A 1 86 ? -23.026 -4.857 -21.670 1.00 50.34 86 GLN A O 1
ATOM 714 N N . LYS A 1 87 ? -22.134 -6.087 -20.001 1.00 38.62 87 LYS A N 1
ATOM 715 C CA . LYS A 1 87 ? -20.850 -5.396 -20.028 1.00 38.62 87 LYS A CA 1
ATOM 716 C C . LYS A 1 87 ? -20.283 -5.577 -21.433 1.00 38.62 87 LYS A C 1
ATOM 718 O O . LYS A 1 87 ? -20.287 -6.716 -21.911 1.00 38.62 87 LYS A O 1
ATOM 723 N N . PRO A 1 88 ? -19.824 -4.490 -22.079 1.00 51.22 88 PRO A N 1
ATOM 724 C CA . PRO A 1 88 ? -19.260 -4.572 -23.412 1.00 51.22 88 PRO A CA 1
ATOM 725 C C . PRO A 1 88 ? -18.204 -5.680 -23.447 1.00 51.22 88 PRO A C 1
ATOM 727 O O . PRO A 1 88 ? -17.557 -5.924 -22.415 1.00 51.22 88 PRO A O 1
ATOM 730 N N . PRO A 1 89 ? -18.060 -6.369 -24.597 1.00 50.94 89 PRO A N 1
ATOM 731 C CA . PRO A 1 89 ? -17.100 -7.446 -24.766 1.00 50.94 89 PRO A CA 1
ATOM 732 C C . PRO A 1 89 ? -15.789 -7.010 -24.135 1.00 50.94 89 PRO A C 1
ATOM 734 O O . PRO A 1 89 ? -15.285 -5.934 -24.463 1.00 50.94 89 PRO A O 1
ATOM 737 N N . ARG A 1 90 ? -15.281 -7.795 -23.175 1.00 48.66 90 ARG A N 1
ATOM 738 C CA . ARG A 1 90 ? -13.930 -7.587 -22.662 1.00 48.66 90 ARG A CA 1
ATOM 739 C C . ARG A 1 90 ? -13.039 -7.730 -23.886 1.00 48.66 90 ARG A C 1
ATOM 741 O O . ARG A 1 90 ? -12.765 -8.858 -24.287 1.00 48.66 90 ARG A O 1
ATOM 748 N N . LEU A 1 91 ? -12.694 -6.604 -24.520 1.00 49.41 91 LEU A N 1
ATOM 749 C CA . LEU A 1 91 ? -11.623 -6.522 -25.501 1.00 49.41 91 LEU A CA 1
ATOM 750 C C . LEU A 1 91 ? -10.497 -7.299 -24.858 1.00 49.41 91 LEU A C 1
ATOM 752 O O . LEU A 1 91 ? -10.153 -6.987 -23.714 1.00 49.41 91 LEU A O 1
ATOM 756 N N . GLY A 1 92 ? -10.165 -8.419 -25.512 1.00 41.19 92 GLY A N 1
ATOM 757 C CA . GLY A 1 92 ? -9.624 -9.615 -24.883 1.00 41.19 92 GLY A CA 1
ATOM 758 C C . GLY A 1 92 ? -8.677 -9.228 -23.779 1.00 41.19 92 GLY A C 1
ATOM 759 O O . GLY A 1 92 ? -7.820 -8.386 -24.037 1.00 41.19 92 GLY A O 1
ATOM 760 N N . ALA A 1 93 ? -8.916 -9.780 -22.578 1.00 42.94 93 ALA A N 1
ATOM 761 C CA . ALA A 1 93 ? -8.042 -9.646 -21.423 1.00 42.94 93 ALA A CA 1
ATOM 762 C C . ALA A 1 93 ? -6.633 -9.544 -21.971 1.00 42.94 93 ALA A C 1
ATOM 764 O O . ALA A 1 93 ? -6.141 -10.536 -22.515 1.00 42.94 93 ALA A O 1
ATOM 765 N N . GLN A 1 94 ? -6.090 -8.318 -21.995 1.00 44.47 94 GLN A N 1
ATOM 766 C CA . GLN A 1 94 ? -4.751 -8.121 -22.499 1.00 44.47 94 GLN A CA 1
ATOM 767 C C . GLN A 1 94 ? -3.976 -9.083 -21.636 1.00 44.47 94 GLN A C 1
ATOM 769 O O . GLN A 1 94 ? -4.013 -8.974 -20.405 1.00 44.47 94 GLN A O 1
ATOM 774 N N . SER A 1 95 ? -3.449 -10.127 -22.285 1.00 39.16 95 SER A N 1
ATOM 775 C CA . SER A 1 95 ? -2.500 -11.031 -21.674 1.00 39.16 95 SER A CA 1
ATOM 776 C C . SER A 1 95 ? -1.633 -10.109 -20.849 1.00 39.16 95 SER A C 1
ATOM 778 O O . SER A 1 95 ? -1.155 -9.112 -21.399 1.00 39.16 95 SER A O 1
ATOM 780 N N . ILE A 1 96 ? -1.548 -10.357 -19.542 1.00 45.19 96 ILE A N 1
ATOM 781 C CA . ILE A 1 96 ? -0.624 -9.648 -18.664 1.00 45.19 96 ILE A CA 1
ATOM 782 C C . ILE A 1 96 ? 0.752 -10.090 -19.162 1.00 45.19 96 ILE A C 1
ATOM 784 O O . ILE A 1 96 ? 1.364 -11.008 -18.635 1.00 45.19 96 ILE A O 1
ATOM 788 N N . GLN A 1 97 ? 1.136 -9.573 -20.322 1.00 42.84 97 GLN A N 1
ATOM 789 C CA . GLN A 1 97 ? 2.443 -9.677 -20.904 1.00 42.84 97 GLN A CA 1
ATOM 790 C C . GLN A 1 97 ? 3.267 -8.836 -19.945 1.00 42.84 97 GLN A C 1
ATOM 792 O O . GLN A 1 97 ? 2.910 -7.674 -19.727 1.00 42.84 97 GLN A O 1
ATOM 797 N N . PRO A 1 98 ? 4.301 -9.403 -19.316 1.00 51.38 98 PRO A N 1
ATOM 798 C CA . PRO A 1 98 ? 5.323 -8.590 -18.689 1.00 51.38 98 PRO A CA 1
ATOM 799 C C . PRO A 1 98 ? 5.732 -7.528 -19.713 1.00 51.38 98 PRO A C 1
ATOM 801 O O . PRO A 1 98 ? 6.222 -7.866 -20.790 1.00 51.38 98 PRO A O 1
ATOM 804 N N . THR A 1 99 ? 5.432 -6.257 -19.436 1.00 58.09 99 THR A N 1
ATOM 805 C CA . THR A 1 99 ? 5.611 -5.156 -20.398 1.00 58.09 99 THR A CA 1
ATOM 806 C C . THR A 1 99 ? 7.075 -5.008 -20.809 1.00 58.09 99 THR A C 1
ATOM 808 O O . THR A 1 99 ? 7.372 -4.504 -21.889 1.00 58.09 99 THR A O 1
ATOM 811 N N . ALA A 1 100 ? 7.982 -5.531 -19.985 1.00 57.50 100 ALA A N 1
ATOM 812 C CA . ALA A 1 100 ? 9.382 -5.714 -20.299 1.00 57.50 100 ALA A CA 1
ATOM 813 C C . ALA A 1 100 ? 9.761 -7.196 -20.128 1.00 57.50 100 ALA A C 1
ATOM 815 O O . ALA A 1 100 ? 9.615 -7.774 -19.044 1.00 57.50 100 ALA A O 1
ATOM 816 N N . ASN A 1 101 ? 10.237 -7.802 -21.218 1.00 60.97 101 ASN A N 1
ATOM 817 C CA . ASN A 1 101 ? 10.776 -9.159 -21.266 1.00 60.97 101 ASN A CA 1
ATOM 818 C C . ASN A 1 101 ? 12.181 -9.132 -20.636 1.00 60.97 101 ASN A C 1
ATOM 820 O O . ASN A 1 101 ? 13.185 -9.047 -21.337 1.00 60.97 101 ASN A O 1
ATOM 824 N N . LEU A 1 102 ? 12.220 -9.047 -19.307 1.00 70.06 102 LEU A N 1
ATOM 825 C CA . LEU A 1 102 ? 13.427 -8.940 -18.489 1.00 70.06 102 LEU A CA 1
ATOM 826 C C . LEU A 1 102 ? 13.563 -10.186 -17.623 1.00 70.06 102 LEU A C 1
ATOM 828 O O . LEU A 1 102 ? 12.553 -10.712 -17.145 1.00 70.06 102 LEU A O 1
ATOM 832 N N . ASP A 1 103 ? 14.799 -10.606 -17.367 1.00 75.44 103 ASP A N 1
ATOM 833 C CA . ASP A 1 103 ? 15.056 -11.577 -16.308 1.00 75.44 103 ASP A CA 1
ATOM 834 C C . ASP A 1 103 ? 14.660 -10.985 -14.943 1.00 75.44 103 ASP A C 1
ATOM 836 O O . ASP A 1 103 ? 15.093 -9.895 -14.561 1.00 75.44 103 ASP A O 1
ATOM 840 N N . ARG A 1 104 ? 13.786 -11.699 -14.227 1.00 84.25 104 ARG A N 1
ATOM 841 C CA . ARG A 1 104 ? 13.253 -11.310 -12.911 1.00 84.25 104 ARG A CA 1
ATOM 842 C C . ARG A 1 104 ? 13.901 -12.064 -11.753 1.00 84.25 104 ARG A C 1
ATOM 844 O O . ARG A 1 104 ? 13.546 -11.788 -10.610 1.00 84.25 104 ARG A O 1
ATOM 851 N N . THR A 1 105 ? 14.806 -13.007 -12.029 1.00 77.69 105 THR A N 1
ATOM 852 C CA . THR A 1 105 ? 15.320 -13.974 -11.042 1.00 77.69 105 THR A CA 1
ATOM 853 C C . THR A 1 105 ? 15.971 -13.292 -9.835 1.00 77.69 105 THR A C 1
ATOM 855 O O . THR A 1 105 ? 15.652 -13.643 -8.701 1.00 77.69 105 THR A O 1
ATOM 858 N N . ASP A 1 106 ? 16.779 -12.256 -10.072 1.00 81.75 106 ASP A N 1
ATOM 859 C CA . ASP A 1 106 ? 17.487 -11.493 -9.031 1.00 81.75 106 ASP A CA 1
ATOM 860 C C . ASP A 1 106 ? 16.983 -10.038 -8.899 1.00 81.75 106 ASP A C 1
ATOM 862 O O . ASP A 1 106 ? 17.675 -9.153 -8.389 1.00 81.75 106 ASP A O 1
ATOM 866 N N . ASP A 1 107 ? 15.757 -9.755 -9.358 1.00 90.00 107 ASP A N 1
ATOM 867 C CA . ASP A 1 107 ? 15.181 -8.408 -9.323 1.00 90.00 107 ASP A CA 1
ATOM 868 C C . ASP A 1 107 ? 14.436 -8.140 -8.005 1.00 90.00 107 ASP A C 1
ATOM 870 O O . ASP A 1 107 ? 13.237 -8.399 -7.854 1.00 90.00 107 ASP A O 1
ATOM 874 N N . LEU A 1 108 ? 15.157 -7.579 -7.031 1.00 94.12 108 LEU A N 1
ATOM 875 C CA . LEU A 1 108 ? 14.603 -7.253 -5.715 1.00 94.12 108 LEU A CA 1
ATOM 876 C C . LEU A 1 108 ? 13.450 -6.236 -5.785 1.00 94.12 108 LEU A C 1
ATOM 878 O O . LEU A 1 108 ? 12.510 -6.328 -4.991 1.00 94.12 108 LEU A O 1
ATOM 882 N N . VAL A 1 109 ? 13.487 -5.292 -6.733 1.00 95.75 109 VAL A N 1
ATOM 883 C CA . VAL A 1 109 ? 12.404 -4.312 -6.914 1.00 95.75 109 VAL A CA 1
ATOM 884 C C . VAL A 1 109 ? 11.144 -5.032 -7.379 1.00 95.75 109 VAL A C 1
ATOM 886 O O . VAL A 1 109 ? 10.089 -4.862 -6.767 1.00 95.75 109 VAL A O 1
ATOM 889 N N . TYR A 1 110 ? 11.261 -5.895 -8.393 1.00 95.62 110 TYR A N 1
ATOM 890 C CA . TYR A 1 110 ? 10.152 -6.729 -8.862 1.00 95.62 110 TYR A CA 1
ATOM 891 C C . TYR A 1 110 ? 9.541 -7.543 -7.716 1.00 95.62 110 TYR A C 1
ATOM 893 O O . TYR A 1 110 ? 8.329 -7.483 -7.492 1.00 95.62 110 TYR A O 1
ATOM 901 N N . HIS A 1 111 ? 10.375 -8.248 -6.946 1.00 96.69 111 HIS A N 1
ATOM 902 C CA . HIS A 1 111 ? 9.902 -9.076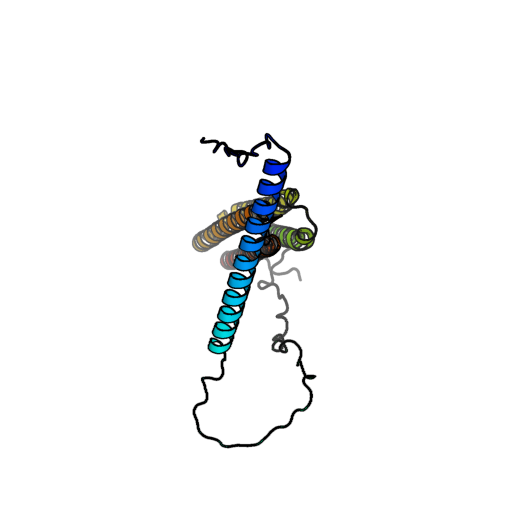 -5.840 1.00 96.69 111 HIS A CA 1
ATOM 903 C C . HIS A 1 111 ? 9.162 -8.246 -4.780 1.00 96.69 111 HIS A C 1
ATOM 905 O O . HIS A 1 111 ? 8.056 -8.605 -4.377 1.00 96.69 111 HIS A O 1
ATOM 911 N N . ASN A 1 112 ? 9.711 -7.093 -4.385 1.00 98.31 112 ASN A N 1
ATOM 912 C CA . ASN A 1 112 ? 9.076 -6.213 -3.402 1.00 98.31 112 ASN A CA 1
ATOM 913 C C . ASN A 1 112 ? 7.758 -5.592 -3.900 1.00 98.31 112 ASN A C 1
ATOM 915 O O . ASN A 1 112 ? 6.845 -5.376 -3.099 1.00 98.31 112 ASN A O 1
ATOM 919 N N . VAL A 1 113 ? 7.618 -5.309 -5.202 1.00 98.50 113 VAL A N 1
ATOM 920 C CA . VAL A 1 113 ? 6.327 -4.875 -5.769 1.00 98.50 113 VAL A CA 1
ATOM 921 C C . VAL A 1 113 ? 5.307 -6.006 -5.695 1.00 98.50 113 VAL A C 1
ATOM 923 O O . VAL A 1 113 ? 4.165 -5.764 -5.305 1.00 98.50 113 VAL A O 1
ATOM 926 N N . MET A 1 114 ? 5.701 -7.245 -6.004 1.00 97.75 114 MET A N 1
ATOM 927 C CA . MET A 1 114 ? 4.797 -8.394 -5.898 1.00 97.75 114 MET A CA 1
ATOM 928 C C . MET A 1 114 ? 4.339 -8.623 -4.454 1.00 97.75 114 MET A C 1
ATOM 930 O O . MET A 1 114 ? 3.133 -8.703 -4.219 1.00 97.75 114 MET A O 1
ATOM 934 N N . THR A 1 115 ? 5.247 -8.615 -3.470 1.00 98.38 115 THR A N 1
ATOM 935 C CA . THR A 1 115 ? 4.864 -8.790 -2.055 1.00 98.38 115 THR A CA 1
ATOM 936 C C . THR A 1 115 ? 3.986 -7.644 -1.541 1.00 98.38 115 THR A C 1
ATOM 938 O O . THR A 1 115 ? 3.092 -7.860 -0.720 1.00 98.38 115 THR A O 1
ATOM 941 N N . LEU A 1 116 ? 4.180 -6.415 -2.036 1.00 98.75 116 LEU A N 1
ATOM 942 C CA . LEU A 1 116 ? 3.289 -5.290 -1.740 1.00 98.75 116 LEU A CA 1
ATOM 943 C C . LEU A 1 116 ? 1.885 -5.503 -2.327 1.00 98.75 116 LEU A C 1
ATOM 945 O O . LEU A 1 116 ? 0.891 -5.289 -1.630 1.00 98.75 116 LEU A O 1
ATOM 949 N N . VAL A 1 117 ? 1.787 -5.947 -3.582 1.00 98.56 117 VAL A N 1
ATOM 950 C CA . VAL A 1 117 ? 0.503 -6.253 -4.233 1.00 98.56 117 VAL A CA 1
ATOM 951 C C . VAL A 1 117 ? -0.211 -7.408 -3.525 1.00 98.56 117 VAL A C 1
ATOM 953 O O . VAL A 1 117 ? -1.426 -7.344 -3.331 1.00 98.56 117 VAL A O 1
ATOM 956 N N . GLU A 1 118 ? 0.520 -8.428 -3.076 1.00 98.50 118 GLU A N 1
ATOM 957 C CA . GLU A 1 118 ? -0.019 -9.514 -2.251 1.00 98.50 118 GLU A CA 1
ATOM 958 C C . GLU A 1 118 ? -0.568 -9.000 -0.918 1.00 98.50 118 GLU A C 1
ATOM 960 O O . GLU A 1 118 ? -1.688 -9.353 -0.549 1.00 98.50 118 GLU A O 1
ATOM 965 N N . ALA A 1 119 ? 0.148 -8.105 -0.228 1.00 98.75 119 ALA A N 1
ATOM 966 C CA . ALA A 1 119 ? -0.338 -7.489 1.007 1.00 98.75 119 ALA A CA 1
ATOM 967 C C . ALA A 1 119 ? -1.618 -6.658 0.783 1.00 98.75 119 ALA A C 1
ATOM 969 O O . ALA A 1 119 ? -2.529 -6.674 1.614 1.00 98.75 119 ALA A O 1
ATOM 970 N N . VAL A 1 120 ? -1.730 -5.959 -0.353 1.00 98.69 120 VAL A N 1
ATOM 971 C CA . VAL A 1 120 ? -2.961 -5.243 -0.738 1.00 98.69 120 VAL A CA 1
ATOM 972 C C . VAL A 1 120 ? -4.103 -6.218 -1.046 1.00 98.69 120 VAL A C 1
ATOM 974 O O . VAL A 1 120 ? -5.249 -5.983 -0.653 1.00 98.69 120 VAL A O 1
ATOM 977 N N . LEU A 1 121 ? -3.816 -7.334 -1.717 1.00 98.06 121 LEU A N 1
ATOM 978 C CA . LEU A 1 121 ? -4.807 -8.372 -1.994 1.00 98.06 121 LEU A CA 1
ATOM 979 C C . LEU A 1 121 ? -5.293 -9.045 -0.702 1.00 98.06 121 LEU A C 1
ATOM 981 O O . LEU A 1 121 ? -6.492 -9.271 -0.534 1.00 98.06 121 LEU A O 1
ATOM 985 N N . GLU A 1 122 ? -4.384 -9.322 0.229 1.00 97.44 122 GLU A N 1
ATOM 986 C CA . GLU A 1 122 ? -4.699 -9.835 1.559 1.00 97.44 122 GLU A CA 1
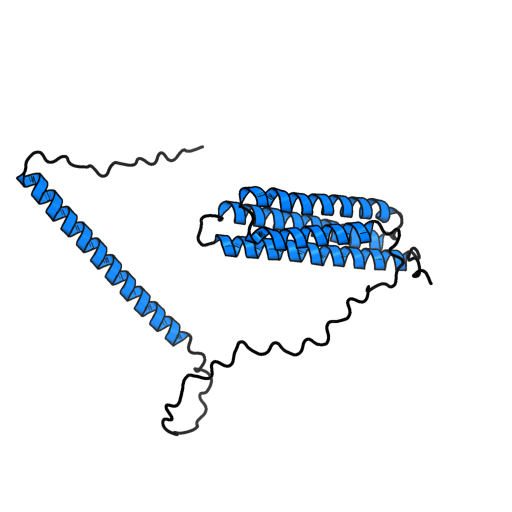ATOM 987 C C . GLU A 1 122 ? -5.603 -8.861 2.320 1.00 97.44 122 GLU A C 1
ATOM 989 O O . GLU A 1 122 ? -6.635 -9.277 2.856 1.00 97.44 122 GLU A O 1
ATOM 994 N N . LEU A 1 123 ? -5.267 -7.566 2.307 1.00 98.25 123 LEU A N 1
ATOM 995 C CA . LEU A 1 123 ? -6.104 -6.522 2.886 1.00 98.25 123 LEU A CA 1
ATOM 996 C C . LEU A 1 123 ? -7.522 -6.574 2.305 1.00 98.25 123 LEU A C 1
ATOM 998 O O . LEU A 1 123 ? -8.492 -6.635 3.060 1.00 98.25 123 LEU A O 1
ATOM 1002 N N . LYS A 1 124 ? -7.651 -6.613 0.974 1.00 96.94 124 LYS A N 1
ATOM 1003 C CA . LYS A 1 124 ? -8.948 -6.700 0.292 1.00 96.94 124 LYS A CA 1
ATOM 1004 C C . LYS A 1 124 ? -9.753 -7.928 0.719 1.00 96.94 124 LYS A C 1
ATOM 1006 O O . LYS A 1 124 ? -10.953 -7.814 0.960 1.00 96.94 124 LYS A O 1
ATOM 1011 N N . ASN A 1 125 ? -9.108 -9.087 0.802 1.00 95.88 125 ASN A N 1
ATOM 1012 C CA . ASN A 1 125 ? -9.781 -10.346 1.109 1.00 95.88 125 ASN A CA 1
ATOM 1013 C C . ASN A 1 125 ? -10.236 -10.410 2.573 1.00 95.88 125 ASN A C 1
ATOM 1015 O O . ASN A 1 125 ? -11.334 -10.888 2.855 1.00 95.88 125 ASN A O 1
ATOM 1019 N N . LYS A 1 126 ? -9.420 -9.899 3.502 1.00 95.12 126 LYS A N 1
ATOM 1020 C CA . LYS A 1 126 ? -9.702 -9.971 4.941 1.00 95.12 126 LYS A CA 1
ATOM 1021 C C . LYS A 1 126 ? -10.631 -8.862 5.439 1.00 95.12 126 LYS A C 1
ATOM 1023 O O . LYS A 1 126 ? -11.393 -9.100 6.372 1.00 95.12 126 LYS A O 1
ATOM 1028 N N . LEU A 1 127 ? -10.628 -7.676 4.820 1.00 95.06 127 LEU A N 1
ATOM 1029 C CA . LEU A 1 127 ? -11.330 -6.492 5.344 1.00 95.06 127 LEU A CA 1
ATOM 1030 C C . LEU A 1 127 ? -12.824 -6.713 5.625 1.00 95.06 127 LEU A C 1
ATOM 1032 O O . LEU A 1 127 ? -13.357 -6.147 6.575 1.00 95.06 127 LEU A O 1
ATOM 1036 N N . SER A 1 128 ? -13.497 -7.535 4.815 1.00 90.50 128 SER A N 1
ATOM 1037 C CA . SER A 1 128 ? -14.931 -7.819 4.979 1.00 90.50 128 SER A CA 1
ATOM 1038 C C . SER A 1 128 ? -15.274 -8.517 6.302 1.00 90.50 128 SER A C 1
ATOM 1040 O O . SER A 1 128 ? -16.370 -8.318 6.817 1.00 90.50 128 SER A O 1
ATOM 1042 N N . GLN A 1 129 ? -14.341 -9.295 6.857 1.00 93.06 129 GLN A N 1
ATOM 1043 C CA . GLN A 1 129 ? -14.545 -10.127 8.049 1.00 93.06 129 GLN A CA 1
ATOM 1044 C C . GLN A 1 129 ? -13.769 -9.623 9.271 1.00 93.06 129 GLN A C 1
ATOM 1046 O O . GLN A 1 129 ? -14.031 -10.065 10.386 1.00 93.06 129 GLN A O 1
ATOM 1051 N N . LEU A 1 130 ? -12.809 -8.716 9.074 1.00 95.06 130 LEU A N 1
ATOM 1052 C CA . LEU A 1 130 ? -11.983 -8.206 10.160 1.00 95.06 130 LEU A CA 1
ATOM 1053 C C . LEU A 1 130 ? -12.771 -7.252 11.075 1.00 95.06 130 LEU A C 1
ATOM 1055 O O . LEU A 1 130 ? -13.508 -6.387 10.578 1.00 95.06 130 LEU A O 1
ATOM 1059 N N . PRO A 1 131 ? -12.569 -7.343 12.401 1.00 96.69 131 PRO A N 1
ATOM 1060 C CA . PRO A 1 131 ? -13.033 -6.315 13.313 1.00 96.69 131 PRO A CA 1
ATOM 1061 C C . PRO A 1 131 ? -12.246 -5.007 13.078 1.00 96.69 131 PRO A C 1
ATOM 1063 O O . PRO A 1 131 ? -11.080 -5.050 12.664 1.00 96.69 131 PRO A O 1
ATOM 1066 N N . PRO A 1 132 ? -12.852 -3.832 13.323 1.00 96.88 132 PRO A N 1
ATOM 1067 C CA . PRO A 1 132 ? -12.226 -2.535 13.059 1.00 96.88 132 PRO A CA 1
ATOM 1068 C C . PRO A 1 132 ? -10.869 -2.344 13.736 1.00 96.88 132 PRO A C 1
ATOM 1070 O O . PRO A 1 132 ? -9.957 -1.751 13.160 1.00 96.88 132 PRO A O 1
ATOM 1073 N N . GLU A 1 133 ? -10.698 -2.879 14.941 1.00 96.19 133 GLU A N 1
ATOM 1074 C CA . GLU A 1 133 ? -9.467 -2.799 15.727 1.00 96.19 133 GLU A CA 1
ATOM 1075 C C . GLU A 1 133 ? -8.277 -3.445 15.002 1.00 96.19 133 GLU A C 1
ATOM 1077 O O . GLU A 1 133 ? -7.139 -3.007 15.168 1.00 96.19 133 GLU A O 1
ATOM 1082 N N . GLU A 1 134 ? -8.531 -4.432 14.138 1.00 97.56 134 GLU A N 1
ATOM 1083 C CA . GLU A 1 134 ? -7.501 -5.166 13.402 1.00 97.56 134 GLU A CA 1
ATOM 1084 C C . GLU A 1 134 ? -7.158 -4.560 12.032 1.00 97.56 134 GLU A C 1
ATOM 1086 O O . GLU A 1 134 ? -6.167 -4.964 11.417 1.00 97.56 134 GLU A O 1
ATOM 1091 N N . TYR A 1 135 ? -7.880 -3.537 11.554 1.00 98.50 135 TYR A N 1
ATOM 1092 C CA . TYR A 1 135 ? -7.554 -2.880 10.272 1.00 98.50 135 TYR A CA 1
ATOM 1093 C C . TYR A 1 135 ? -6.133 -2.311 10.259 1.00 98.50 135 TYR A C 1
ATOM 1095 O O . TYR A 1 135 ? -5.445 -2.337 9.236 1.00 98.50 135 TYR A O 1
ATOM 1103 N N . VAL A 1 136 ? -5.651 -1.863 11.420 1.00 98.19 136 VAL A N 1
ATOM 1104 C CA . VAL A 1 136 ? -4.281 -1.370 11.582 1.00 98.19 136 VAL A CA 1
ATOM 1105 C C . VAL A 1 136 ? -3.229 -2.435 11.282 1.00 98.19 136 VAL A C 1
ATOM 1107 O O . VAL A 1 136 ? -2.158 -2.098 10.782 1.00 98.19 136 VAL A O 1
ATOM 1110 N N . VAL A 1 137 ? -3.513 -3.714 11.537 1.00 98.19 137 VAL A N 1
ATOM 1111 C CA . VAL A 1 137 ? -2.555 -4.811 11.341 1.00 98.19 137 VAL A CA 1
ATOM 1112 C C . VAL A 1 137 ? -2.299 -5.029 9.853 1.00 98.19 137 VAL A C 1
ATOM 1114 O O . VAL A 1 137 ? -1.148 -5.042 9.413 1.00 98.19 137 VAL A O 1
ATOM 1117 N N . VAL A 1 138 ? -3.368 -5.120 9.062 1.00 98.12 138 VAL A N 1
ATOM 1118 C CA . VAL A 1 138 ? -3.287 -5.322 7.609 1.00 98.12 138 VAL A CA 1
ATOM 1119 C C . VAL A 1 138 ? -2.717 -4.098 6.887 1.00 98.12 138 VAL A C 1
ATOM 1121 O O . VAL A 1 138 ? -1.847 -4.245 6.032 1.00 98.12 138 VAL A O 1
ATOM 1124 N N . VAL A 1 139 ? -3.092 -2.876 7.281 1.00 98.69 139 VAL A N 1
ATOM 1125 C CA . VAL A 1 139 ? -2.511 -1.650 6.696 1.00 98.69 139 VAL A CA 1
ATOM 1126 C C . VAL A 1 139 ? -1.042 -1.479 7.090 1.00 98.69 139 VAL A C 1
ATOM 1128 O O . VAL A 1 139 ? -0.223 -1.061 6.271 1.00 98.69 139 VAL A O 1
ATOM 1131 N N . LYS A 1 140 ? -0.658 -1.860 8.315 1.00 98.69 140 LYS A N 1
ATOM 1132 C CA . LYS A 1 140 ? 0.752 -1.895 8.720 1.00 98.69 140 LYS A CA 1
ATOM 1133 C C . LYS A 1 140 ? 1.551 -2.880 7.867 1.00 98.69 140 LYS A C 1
ATOM 1135 O O . LYS A 1 140 ? 2.674 -2.547 7.499 1.00 98.69 140 LYS A O 1
ATOM 1140 N N . ASN A 1 141 ? 0.994 -4.045 7.523 1.00 98.69 141 ASN A N 1
ATOM 1141 C CA . ASN A 1 141 ? 1.653 -4.998 6.623 1.00 98.69 141 ASN A CA 1
ATOM 1142 C C . ASN A 1 141 ? 1.923 -4.380 5.238 1.00 98.69 141 ASN A C 1
ATOM 1144 O O . ASN A 1 141 ? 3.041 -4.470 4.729 1.00 98.69 141 ASN A O 1
ATOM 1148 N N . VAL A 1 142 ? 0.942 -3.667 4.671 1.00 98.88 142 VAL A N 1
ATOM 1149 C CA . VAL A 1 142 ? 1.113 -2.903 3.420 1.00 98.88 142 VAL A CA 1
ATOM 1150 C C . VAL A 1 142 ? 2.236 -1.867 3.564 1.00 98.88 142 VAL A C 1
ATOM 1152 O O . VAL A 1 142 ? 3.151 -1.827 2.744 1.00 98.88 142 VAL A O 1
ATOM 1155 N N . GLY A 1 143 ? 2.240 -1.082 4.646 1.00 98.81 143 GLY A N 1
ATOM 1156 C CA . GLY A 1 143 ? 3.278 -0.074 4.887 1.00 98.81 143 GLY A CA 1
ATOM 1157 C C . GLY A 1 143 ? 4.688 -0.648 5.084 1.00 98.81 143 GLY A C 1
ATOM 1158 O O . GLY A 1 143 ? 5.669 -0.029 4.672 1.00 98.81 143 GLY A O 1
ATOM 1159 N N . LEU A 1 144 ? 4.815 -1.835 5.687 1.00 98.75 144 LEU A N 1
ATOM 1160 C CA . LEU A 1 144 ? 6.099 -2.533 5.812 1.00 98.75 144 LEU A CA 1
ATOM 1161 C C . LEU A 1 144 ? 6.621 -3.011 4.454 1.00 98.75 144 LEU A C 1
ATOM 1163 O O . LEU A 1 144 ? 7.808 -2.840 4.181 1.00 98.75 144 LEU A O 1
ATOM 1167 N N . ASN A 1 145 ? 5.753 -3.568 3.606 1.00 98.81 145 ASN A N 1
ATOM 1168 C CA . ASN A 1 145 ? 6.127 -3.965 2.248 1.00 98.81 145 ASN A CA 1
ATOM 1169 C C . ASN A 1 145 ? 6.517 -2.753 1.397 1.00 98.81 145 ASN A C 1
ATOM 1171 O O . ASN A 1 145 ? 7.547 -2.793 0.730 1.00 98.81 145 ASN A O 1
ATOM 1175 N N . LEU A 1 146 ? 5.781 -1.640 1.505 1.00 98.81 146 LEU A N 1
ATOM 1176 C CA . LEU A 1 146 ? 6.154 -0.410 0.811 1.00 98.81 146 LEU A CA 1
ATOM 1177 C C . LEU A 1 146 ? 7.532 0.089 1.260 1.00 98.81 146 LEU A C 1
ATOM 1179 O O . LEU A 1 146 ? 8.350 0.449 0.426 1.00 98.81 146 LEU A O 1
ATOM 1183 N N . ARG A 1 147 ? 7.841 0.060 2.562 1.00 98.62 147 ARG A N 1
ATOM 1184 C CA . ARG A 1 147 ? 9.169 0.469 3.048 1.00 98.62 147 ARG A CA 1
ATOM 1185 C C . ARG A 1 147 ? 10.297 -0.386 2.464 1.00 98.62 147 ARG A C 1
ATOM 1187 O O . ARG A 1 147 ? 11.337 0.164 2.121 1.00 98.62 147 ARG A O 1
ATOM 1194 N N . LYS A 1 148 ? 10.096 -1.704 2.350 1.00 98.56 148 LYS A N 1
ATOM 1195 C CA . LYS A 1 148 ? 11.068 -2.605 1.705 1.00 98.56 148 LYS A CA 1
ATOM 1196 C C . LYS A 1 148 ? 11.254 -2.259 0.228 1.00 98.56 148 LYS A C 1
ATOM 1198 O O . LYS A 1 148 ? 12.389 -2.163 -0.222 1.00 98.56 148 LYS A O 1
ATOM 1203 N N . LEU A 1 149 ? 10.152 -2.014 -0.485 1.00 98.62 149 LEU A N 1
ATOM 1204 C CA . LEU A 1 149 ? 10.175 -1.586 -1.882 1.00 98.62 149 LEU A CA 1
ATOM 1205 C C . LEU A 1 149 ? 10.975 -0.292 -2.061 1.00 98.62 149 LEU A C 1
ATOM 1207 O O . LEU A 1 149 ? 11.903 -0.266 -2.863 1.00 98.62 149 LEU A O 1
ATOM 1211 N N . ILE A 1 150 ? 10.662 0.748 -1.282 1.00 98.50 150 ILE A N 1
ATOM 1212 C CA . ILE A 1 150 ? 11.385 2.025 -1.332 1.00 98.50 150 ILE A CA 1
ATOM 1213 C C . ILE A 1 150 ? 12.881 1.806 -1.089 1.00 98.50 150 ILE A C 1
ATOM 1215 O O . ILE A 1 150 ? 13.672 2.260 -1.904 1.00 98.50 150 ILE A O 1
ATOM 1219 N N . GLY A 1 151 ? 13.256 1.027 -0.068 1.00 98.25 151 GLY A N 1
ATOM 1220 C CA . GLY A 1 151 ? 14.661 0.704 0.201 1.00 98.25 151 GLY A CA 1
ATOM 1221 C C . GLY A 1 151 ? 15.361 0.021 -0.979 1.00 98.25 151 GLY A C 1
ATOM 1222 O O . GLY A 1 151 ? 16.431 0.454 -1.384 1.00 98.25 151 GLY A O 1
ATOM 1223 N N . SER A 1 152 ? 14.729 -0.979 -1.604 1.00 97.75 152 SER A N 1
ATOM 1224 C CA . SER A 1 152 ? 15.318 -1.639 -2.782 1.00 97.75 152 SER A CA 1
ATOM 1225 C C . SER A 1 152 ? 15.449 -0.731 -4.005 1.00 97.75 152 SER A C 1
ATOM 1227 O O . SER A 1 152 ? 16.340 -0.925 -4.827 1.00 97.75 152 SER A O 1
ATOM 1229 N N . VAL A 1 153 ? 14.563 0.257 -4.141 1.00 97.94 153 VAL A N 1
ATOM 1230 C CA . VAL A 1 153 ? 14.645 1.251 -5.215 1.00 97.94 153 VAL A CA 1
ATOM 1231 C C . VAL A 1 153 ? 15.750 2.257 -4.909 1.00 97.94 153 VAL A C 1
ATOM 1233 O O . VAL A 1 153 ? 16.526 2.571 -5.806 1.00 97.94 153 VAL A O 1
ATOM 1236 N N . ASP A 1 154 ? 15.883 2.694 -3.656 1.00 97.62 154 ASP A N 1
ATOM 1237 C CA . ASP A 1 154 ? 16.960 3.584 -3.211 1.00 97.62 154 ASP A CA 1
ATOM 1238 C C . ASP A 1 154 ? 18.345 2.961 -3.438 1.00 97.62 154 ASP A C 1
ATOM 1240 O O . ASP A 1 154 ? 19.256 3.652 -3.893 1.00 97.62 154 ASP A O 1
ATOM 1244 N N . ASP A 1 155 ? 18.490 1.652 -3.213 1.00 96.06 155 ASP A N 1
ATOM 1245 C CA . ASP A 1 155 ? 19.726 0.911 -3.500 1.00 96.06 155 ASP A CA 1
ATOM 1246 C C . ASP A 1 155 ? 20.043 0.860 -5.010 1.00 96.06 155 ASP A C 1
ATOM 1248 O O . ASP A 1 155 ? 21.210 0.840 -5.410 1.00 96.06 155 ASP A O 1
ATOM 1252 N N . LEU A 1 156 ? 19.014 0.875 -5.867 1.00 93.31 156 LEU A N 1
ATOM 1253 C CA . LEU A 1 156 ? 19.154 0.856 -7.326 1.00 93.31 156 LEU A CA 1
ATOM 1254 C C . LEU A 1 156 ? 19.433 2.250 -7.913 1.00 93.31 156 LEU A C 1
ATOM 1256 O O . LEU A 1 156 ? 20.179 2.359 -8.891 1.00 93.31 156 LEU A O 1
ATOM 1260 N N . LEU A 1 157 ? 18.864 3.317 -7.338 1.00 94.75 157 LEU A N 1
ATOM 1261 C CA . LEU A 1 157 ? 18.926 4.690 -7.863 1.00 94.75 157 LEU A CA 1
ATOM 1262 C C . LEU A 1 157 ? 20.338 5.151 -8.286 1.00 94.75 157 LEU A C 1
ATOM 1264 O O . LEU A 1 157 ? 20.457 5.722 -9.377 1.00 94.75 157 LEU A O 1
ATOM 1268 N N . PRO A 1 158 ? 21.423 4.906 -7.518 1.00 94.38 158 PRO A N 1
ATOM 1269 C CA . PRO A 1 158 ? 22.773 5.328 -7.896 1.00 94.38 158 PRO A CA 1
ATOM 1270 C C . PRO A 1 158 ? 23.266 4.759 -9.233 1.00 94.38 158 PRO A C 1
ATOM 1272 O O . PRO A 1 158 ? 24.079 5.402 -9.897 1.00 94.38 158 PRO A O 1
ATOM 1275 N N . SER A 1 159 ? 22.768 3.587 -9.641 1.00 91.75 159 SER A N 1
ATOM 1276 C CA . SER A 1 159 ? 23.144 2.925 -10.898 1.00 91.75 159 SER A CA 1
ATOM 1277 C C . SER A 1 159 ? 22.436 3.493 -12.136 1.00 91.75 159 SER A C 1
ATOM 1279 O O . SER A 1 159 ? 22.870 3.256 -13.261 1.00 91.75 159 SER A O 1
ATOM 1281 N N . LEU A 1 160 ? 21.362 4.265 -11.945 1.00 93.19 160 LEU A N 1
ATOM 1282 C CA . LEU A 1 160 ? 20.511 4.759 -13.028 1.00 93.19 160 LEU A CA 1
ATOM 1283 C C . LEU A 1 160 ? 20.950 6.150 -13.526 1.00 93.19 160 LEU A C 1
ATOM 1285 O O . LEU A 1 160 ? 21.633 6.876 -12.800 1.00 93.19 160 LEU A O 1
ATOM 1289 N N . PRO A 1 161 ? 20.552 6.586 -14.736 1.00 93.00 161 PRO A N 1
ATOM 1290 C CA . PRO A 1 161 ? 20.790 7.946 -15.223 1.00 93.00 161 PRO A CA 1
ATOM 1291 C C . PRO A 1 161 ? 20.044 9.001 -14.397 1.00 93.00 161 PRO A C 1
ATOM 1293 O O . PRO A 1 161 ? 18.952 8.750 -13.890 1.00 93.00 161 PRO A O 1
ATOM 1296 N N . ALA A 1 162 ? 20.597 10.215 -14.307 1.00 92.81 162 ALA A N 1
ATOM 1297 C CA . ALA A 1 162 ? 20.032 11.287 -13.480 1.00 92.81 162 ALA A CA 1
ATOM 1298 C C . ALA A 1 162 ? 18.574 11.642 -13.835 1.00 92.81 162 ALA A C 1
ATOM 1300 O O . ALA A 1 162 ? 17.778 11.883 -12.932 1.00 92.81 162 ALA A O 1
ATOM 1301 N N . SER A 1 163 ? 18.210 11.628 -15.124 1.00 90.75 163 SER A N 1
ATOM 1302 C CA . SER A 1 163 ? 16.835 11.890 -15.576 1.00 90.75 163 SER A CA 1
ATOM 1303 C C . SER A 1 163 ? 15.843 10.863 -15.030 1.00 90.75 163 SER A C 1
ATOM 1305 O O . SER A 1 163 ? 14.816 11.237 -14.471 1.00 90.75 163 SER A O 1
ATOM 1307 N N . SER A 1 164 ? 16.178 9.576 -15.133 1.00 94.31 164 SER A N 1
ATOM 1308 C CA . SER A 1 164 ? 15.338 8.484 -14.639 1.00 94.31 164 SER A CA 1
ATOM 1309 C C . SER A 1 164 ? 15.233 8.477 -13.115 1.00 94.31 164 SER A C 1
ATOM 1311 O O . SER A 1 164 ? 14.167 8.185 -12.583 1.00 94.31 164 SER A O 1
ATOM 1313 N N . ARG A 1 165 ? 16.302 8.850 -12.393 1.00 95.75 165 ARG A N 1
ATOM 1314 C CA . ARG A 1 165 ? 16.261 8.953 -10.924 1.00 95.75 165 ARG A CA 1
ATOM 1315 C C . ARG A 1 165 ? 15.191 9.931 -10.450 1.00 95.75 165 ARG A C 1
ATOM 1317 O O . ARG A 1 165 ? 14.398 9.576 -9.590 1.00 95.75 165 ARG A O 1
ATOM 1324 N N . THR A 1 166 ? 15.132 11.132 -11.028 1.00 94.19 166 THR A N 1
ATOM 1325 C CA . THR A 1 166 ? 14.149 12.151 -10.623 1.00 94.19 166 THR A CA 1
ATOM 1326 C C . THR A 1 166 ? 12.704 11.688 -10.836 1.00 94.19 166 THR A C 1
ATOM 1328 O O . THR A 1 166 ? 11.842 11.953 -9.999 1.00 94.19 166 THR A O 1
ATOM 1331 N N . GLU A 1 167 ? 12.431 10.980 -11.933 1.00 94.81 167 GLU A N 1
ATOM 1332 C CA . GLU A 1 167 ? 11.110 10.403 -12.215 1.00 94.81 167 GLU A CA 1
ATOM 1333 C C . GLU A 1 167 ? 10.730 9.313 -11.198 1.00 94.81 167 GLU A C 1
ATOM 1335 O O . GLU A 1 167 ? 9.635 9.334 -10.624 1.00 94.81 167 GLU A O 1
ATOM 1340 N N . ILE A 1 168 ? 11.662 8.401 -10.911 1.00 97.56 168 ILE A N 1
ATOM 1341 C CA . ILE A 1 168 ? 11.483 7.324 -9.930 1.00 97.56 168 ILE A CA 1
ATOM 1342 C C . ILE A 1 168 ? 11.262 7.900 -8.525 1.00 97.56 168 ILE A C 1
ATOM 1344 O O . ILE A 1 168 ? 10.315 7.504 -7.847 1.00 97.56 168 ILE A O 1
ATOM 1348 N N . GLU A 1 169 ? 12.050 8.895 -8.109 1.00 97.06 169 GLU A N 1
ATOM 1349 C CA . GLU A 1 169 ? 11.874 9.605 -6.833 1.00 97.06 169 GLU A CA 1
ATOM 1350 C C . GLU A 1 169 ? 10.504 10.297 -6.736 1.00 97.06 169 GLU A C 1
ATOM 1352 O O . GLU A 1 169 ? 9.875 10.328 -5.673 1.00 97.06 169 GLU A O 1
ATOM 1357 N N . GLY A 1 170 ? 10.011 10.860 -7.845 1.00 96.94 170 GLY A N 1
ATOM 1358 C CA . GLY A 1 170 ? 8.658 11.411 -7.933 1.00 96.94 170 GLY A CA 1
ATOM 1359 C C . GLY A 1 170 ? 7.588 10.351 -7.667 1.00 96.94 170 GLY A C 1
ATOM 1360 O O . GLY A 1 170 ? 6.657 10.582 -6.891 1.00 96.94 170 GLY A O 1
ATOM 1361 N N . THR A 1 171 ? 7.768 9.161 -8.233 1.00 97.00 171 THR A N 1
ATOM 1362 C CA . THR A 1 171 ? 6.855 8.026 -8.051 1.00 97.00 171 THR A CA 1
ATOM 1363 C C . THR A 1 171 ? 6.941 7.442 -6.635 1.00 97.00 171 THR A C 1
ATOM 1365 O O . THR A 1 171 ? 5.916 7.159 -6.019 1.00 97.00 171 THR A O 1
ATOM 1368 N N . GLN A 1 172 ? 8.132 7.366 -6.034 1.00 98.12 172 GLN A N 1
ATOM 1369 C CA . GLN A 1 172 ? 8.295 7.004 -4.619 1.00 98.12 172 GLN A CA 1
ATOM 1370 C C . GLN A 1 172 ? 7.534 7.970 -3.690 1.00 98.12 172 GLN A C 1
ATOM 1372 O O . GLN A 1 172 ? 6.902 7.542 -2.719 1.00 98.12 172 GLN A O 1
ATOM 1377 N N . LYS A 1 173 ? 7.546 9.280 -3.977 1.00 97.81 173 LYS A N 1
ATOM 1378 C CA . LYS A 1 173 ? 6.758 10.273 -3.221 1.00 97.81 173 LYS A CA 1
ATOM 1379 C C . LYS A 1 173 ? 5.253 10.068 -3.397 1.00 97.81 173 LYS A C 1
ATOM 1381 O O . LYS A 1 173 ? 4.522 10.197 -2.413 1.00 97.81 173 LYS A O 1
ATOM 1386 N N . LEU A 1 174 ? 4.801 9.727 -4.606 1.00 98.38 174 LEU A N 1
ATOM 1387 C CA . LEU A 1 174 ? 3.402 9.381 -4.874 1.00 98.38 174 LEU A CA 1
ATOM 1388 C C . LEU A 1 174 ? 2.960 8.180 -4.024 1.00 98.38 174 LEU A C 1
ATOM 1390 O O . LEU A 1 174 ? 1.987 8.299 -3.289 1.00 98.38 174 LEU A O 1
ATOM 1394 N N . LEU A 1 175 ? 3.750 7.105 -3.973 1.00 98.75 175 LEU A N 1
ATOM 1395 C CA . LEU A 1 175 ? 3.426 5.938 -3.142 1.00 98.75 175 LEU A CA 1
ATOM 1396 C C . LEU A 1 175 ? 3.341 6.255 -1.646 1.00 98.75 175 LEU A C 1
ATOM 1398 O O . LEU A 1 175 ? 2.480 5.735 -0.936 1.00 98.75 175 LEU A O 1
ATOM 1402 N N . ASN A 1 176 ? 4.221 7.124 -1.141 1.00 98.62 176 ASN A N 1
ATOM 1403 C CA . ASN A 1 176 ? 4.139 7.584 0.247 1.00 98.62 176 ASN A CA 1
ATOM 1404 C C . ASN A 1 176 ? 2.841 8.367 0.509 1.00 98.62 176 ASN A C 1
ATOM 1406 O O . ASN A 1 176 ? 2.229 8.210 1.569 1.00 98.62 176 ASN A O 1
ATOM 1410 N N . LYS A 1 177 ? 2.398 9.181 -0.458 1.00 98.75 177 LYS A N 1
ATOM 1411 C CA . LYS A 1 177 ? 1.101 9.865 -0.408 1.00 98.75 177 LYS A CA 1
ATOM 1412 C C . LYS A 1 177 ? -0.057 8.860 -0.438 1.00 98.75 177 LYS A C 1
ATOM 1414 O O . LYS A 1 177 ? -0.971 9.001 0.372 1.00 98.75 177 LYS A O 1
ATOM 1419 N N . ASP A 1 178 ? -0.015 7.843 -1.293 1.00 98.88 178 ASP A N 1
ATOM 1420 C CA . ASP A 1 178 ? -1.078 6.832 -1.378 1.00 98.88 178 ASP A CA 1
ATOM 1421 C C . ASP A 1 178 ? -1.193 6.013 -0.089 1.00 98.88 178 ASP A C 1
ATOM 1423 O O . ASP A 1 178 ? -2.298 5.757 0.395 1.00 98.88 178 ASP A O 1
ATOM 1427 N N . LEU A 1 179 ? -0.062 5.663 0.539 1.00 98.88 179 LEU A N 1
ATOM 1428 C CA . LEU A 1 179 ? -0.069 5.016 1.851 1.00 98.88 179 LEU A CA 1
ATOM 1429 C C . LEU A 1 179 ? -0.675 5.929 2.927 1.00 98.88 179 LEU A C 1
ATOM 1431 O O . LEU A 1 179 ? -1.437 5.456 3.772 1.00 98.88 179 LEU A O 1
ATOM 1435 N N . ALA A 1 180 ? -0.367 7.229 2.909 1.00 98.88 180 ALA A N 1
ATOM 1436 C CA . ALA A 1 180 ? -0.970 8.184 3.836 1.00 98.88 180 ALA A CA 1
ATOM 1437 C C . ALA A 1 180 ? -2.494 8.281 3.642 1.00 98.88 180 ALA A C 1
ATOM 1439 O O . ALA A 1 180 ? -3.239 8.274 4.625 1.00 98.88 180 ALA A O 1
ATOM 1440 N N . GLU A 1 181 ? -2.964 8.298 2.393 1.00 98.81 181 GLU A N 1
ATOM 1441 C CA . GLU A 1 181 ? -4.392 8.279 2.068 1.00 98.81 181 GLU A CA 1
ATOM 1442 C C . GLU A 1 181 ? -5.058 6.989 2.567 1.00 98.81 181 GLU A C 1
ATOM 1444 O O . GLU A 1 181 ? -6.089 7.044 3.241 1.00 98.81 181 GLU A O 1
ATOM 1449 N N . LEU A 1 182 ? -4.433 5.828 2.347 1.00 98.88 182 LEU A N 1
ATOM 1450 C CA . LEU A 1 182 ? -4.911 4.547 2.870 1.00 98.88 182 LEU A CA 1
ATOM 1451 C C . LEU A 1 182 ? -5.017 4.550 4.404 1.00 98.88 182 LEU A C 1
ATOM 1453 O O . LEU A 1 182 ? -6.029 4.108 4.950 1.00 98.88 182 LEU A O 1
ATOM 1457 N N . ILE A 1 183 ? -4.014 5.082 5.111 1.00 98.81 183 ILE A N 1
ATOM 1458 C CA . ILE A 1 183 ? -4.038 5.210 6.578 1.00 98.81 183 ILE A CA 1
ATOM 1459 C C . ILE A 1 183 ? -5.195 6.112 7.026 1.00 98.81 183 ILE A C 1
ATOM 1461 O O . ILE A 1 183 ? -5.884 5.796 8.000 1.00 98.81 183 ILE A O 1
ATOM 1465 N N . ASN A 1 184 ? -5.443 7.216 6.320 1.00 98.81 184 ASN A N 1
ATOM 1466 C CA . ASN A 1 184 ? -6.560 8.107 6.623 1.00 98.81 184 ASN A CA 1
ATOM 1467 C C . ASN A 1 184 ? -7.911 7.407 6.413 1.00 98.81 184 ASN A C 1
ATOM 1469 O O . ASN A 1 184 ? -8.778 7.487 7.285 1.00 98.81 184 ASN A O 1
ATOM 1473 N N . LYS A 1 185 ? -8.084 6.660 5.313 1.00 98.69 185 LYS A N 1
ATOM 1474 C CA . LYS A 1 185 ? -9.312 5.886 5.056 1.00 98.69 185 LYS A CA 1
ATOM 1475 C C . LYS A 1 185 ? -9.518 4.749 6.047 1.00 98.69 185 LYS A C 1
ATOM 1477 O O . LYS A 1 185 ? -10.643 4.529 6.481 1.00 98.69 185 LYS A O 1
ATOM 1482 N N . MET A 1 186 ? -8.446 4.089 6.472 1.00 98.69 186 MET A N 1
ATOM 1483 C CA . MET A 1 186 ? -8.492 3.095 7.542 1.00 98.69 186 MET A CA 1
ATOM 1484 C C . MET A 1 186 ? -8.988 3.702 8.854 1.00 98.69 186 MET A C 1
ATOM 1486 O O . MET A 1 186 ? -9.898 3.156 9.472 1.00 98.69 186 MET A O 1
ATOM 1490 N N . ARG A 1 187 ? -8.449 4.857 9.262 1.00 98.69 187 ARG A N 1
ATOM 1491 C CA . ARG A 1 187 ? -8.912 5.563 10.469 1.00 98.69 187 ARG A CA 1
ATOM 1492 C C . ARG A 1 187 ? -10.380 5.963 10.362 1.00 98.69 187 ARG A C 1
ATOM 1494 O O . ARG A 1 187 ? -11.127 5.778 11.318 1.00 98.69 187 ARG A O 1
ATOM 1501 N N . LEU A 1 188 ? -10.800 6.463 9.201 1.00 98.25 188 LEU A N 1
ATOM 1502 C CA . LEU A 1 188 ? -12.198 6.804 8.951 1.00 98.25 188 LEU A CA 1
ATOM 1503 C C . LEU A 1 188 ? -13.107 5.568 9.058 1.00 98.25 188 LEU A C 1
ATOM 1505 O O . LEU A 1 188 ? -14.175 5.656 9.663 1.00 98.25 188 LEU A O 1
ATOM 1509 N N . ALA A 1 189 ? -12.669 4.417 8.535 1.00 98.38 189 ALA A N 1
ATOM 1510 C CA . ALA A 1 189 ? -13.389 3.148 8.642 1.00 98.38 189 ALA A CA 1
ATOM 1511 C C . ALA A 1 189 ? -13.482 2.645 10.088 1.00 98.38 189 ALA A C 1
ATOM 1513 O O . ALA A 1 189 ? -14.543 2.187 10.499 1.00 98.38 189 ALA A O 1
ATOM 1514 N N . GLN A 1 190 ? -12.418 2.795 10.883 1.00 98.25 190 GLN A N 1
ATOM 1515 C CA . GLN A 1 190 ? -12.447 2.482 12.315 1.00 98.25 190 GLN A CA 1
ATOM 1516 C C . GLN A 1 190 ? -13.443 3.370 13.074 1.00 98.25 190 GLN A C 1
ATOM 1518 O O . GLN A 1 190 ? -14.252 2.870 13.849 1.00 98.25 190 GLN A O 1
ATOM 1523 N N . GLN A 1 191 ? -13.430 4.681 12.816 1.00 98.00 191 GLN A N 1
ATOM 1524 C CA . GLN A 1 191 ? -14.317 5.645 13.480 1.00 98.00 191 GLN A CA 1
ATOM 1525 C C . GLN A 1 191 ? -15.797 5.453 13.119 1.00 98.00 191 GLN A C 1
ATOM 1527 O O . GLN A 1 191 ? -16.667 5.712 13.945 1.00 98.00 191 GLN A O 1
ATOM 1532 N N . ASN A 1 192 ? -16.089 4.992 11.900 1.00 98.00 192 ASN A N 1
ATOM 1533 C CA . ASN A 1 192 ? -17.451 4.799 11.395 1.00 98.00 192 ASN A CA 1
ATOM 1534 C C . ASN A 1 192 ? -17.919 3.339 11.442 1.00 98.00 192 ASN A C 1
ATOM 1536 O O . ASN A 1 192 ? -18.923 2.994 10.826 1.00 98.00 192 ASN A O 1
ATOM 1540 N N . ALA A 1 193 ? -17.220 2.468 12.171 1.00 96.56 193 ALA A N 1
ATOM 1541 C CA . ALA A 1 193 ? -17.505 1.038 12.148 1.00 96.56 193 ALA A CA 1
ATOM 1542 C C . ALA A 1 193 ? -18.914 0.666 12.644 1.00 96.56 193 ALA A C 1
ATOM 1544 O O . ALA A 1 193 ? -19.504 -0.287 12.137 1.00 96.56 193 ALA A O 1
ATOM 1545 N N . VAL A 1 194 ? -19.444 1.426 13.609 1.00 95.62 194 VAL A N 1
ATOM 1546 C CA . VAL A 1 194 ? -20.773 1.231 14.222 1.00 95.62 194 VAL A CA 1
ATOM 1547 C C . VAL A 1 194 ? -21.839 2.183 13.665 1.00 95.62 194 VAL A C 1
ATOM 1549 O O . VAL A 1 194 ? -22.941 2.261 14.202 1.00 95.62 194 VAL A O 1
ATOM 1552 N N . THR A 1 195 ? -21.516 2.939 12.613 1.00 97.94 195 THR A N 1
ATOM 1553 C CA . THR A 1 195 ? -22.445 3.872 11.965 1.00 97.94 195 THR A CA 1
ATOM 1554 C C . THR A 1 195 ? -22.970 3.280 10.658 1.00 97.94 195 THR A C 1
ATOM 1556 O O . THR A 1 195 ? -22.440 2.299 10.132 1.00 97.94 195 THR A O 1
ATOM 1559 N N . SER A 1 196 ? -23.999 3.903 10.083 1.00 97.00 196 SER A N 1
ATOM 1560 C CA . SER A 1 196 ? -24.513 3.532 8.758 1.00 97.00 196 SER A CA 1
ATOM 1561 C C . SER A 1 196 ? -23.487 3.710 7.628 1.00 97.00 196 SER A C 1
ATOM 1563 O O . SER A 1 196 ? -23.675 3.152 6.551 1.00 97.00 196 SER A O 1
ATOM 1565 N N . LEU A 1 197 ? -22.388 4.440 7.868 1.00 97.44 197 LEU A N 1
ATOM 1566 C CA . LEU A 1 197 ? -21.326 4.705 6.891 1.00 97.44 197 LEU A CA 1
ATOM 1567 C C . LEU A 1 197 ? -20.216 3.639 6.880 1.00 97.44 197 LEU A C 1
ATOM 1569 O O . LEU A 1 197 ? -19.268 3.762 6.100 1.00 97.44 197 LEU A O 1
ATOM 1573 N N . SER A 1 198 ? -20.299 2.611 7.731 1.00 95.88 198 SER A N 1
ATOM 1574 C CA . SER A 1 198 ? -19.255 1.587 7.905 1.00 95.88 198 SER A CA 1
ATOM 1575 C C . SER A 1 198 ? -18.805 0.962 6.576 1.00 95.88 198 SER A C 1
ATOM 1577 O O . SER A 1 198 ? -17.620 0.983 6.226 1.00 95.88 198 SER A O 1
ATOM 1579 N N . GLU A 1 199 ? -19.758 0.493 5.769 1.00 96.50 199 GLU A N 1
ATOM 1580 C CA . GLU A 1 199 ? -19.471 -0.172 4.494 1.00 96.50 199 GLU A CA 1
ATOM 1581 C C . GLU A 1 199 ? -18.922 0.785 3.424 1.00 96.50 199 GLU A C 1
ATOM 1583 O O . GLU A 1 199 ? -18.056 0.402 2.633 1.00 96.50 199 GLU A O 1
ATOM 1588 N N . ASP A 1 200 ? -19.356 2.047 3.418 1.00 97.81 200 ASP A N 1
ATOM 1589 C CA . ASP A 1 200 ? -18.806 3.062 2.514 1.00 97.81 200 ASP A CA 1
ATOM 1590 C C . ASP A 1 200 ? -17.369 3.429 2.874 1.00 97.81 200 ASP A C 1
ATOM 1592 O O . ASP A 1 200 ? -16.528 3.609 1.990 1.00 97.81 200 ASP A O 1
ATOM 1596 N N . CYS A 1 201 ? -17.045 3.487 4.165 1.00 98.19 201 CYS A N 1
ATOM 1597 C CA . CYS A 1 201 ? -15.681 3.752 4.606 1.00 98.19 201 CYS A CA 1
ATOM 1598 C C . CYS A 1 201 ? -14.743 2.583 4.266 1.00 98.19 201 CYS A C 1
ATOM 1600 O O . CYS A 1 201 ? -13.629 2.816 3.790 1.00 98.19 201 CYS A O 1
ATOM 1602 N N . LYS A 1 202 ? -15.201 1.329 4.407 1.00 97.94 202 LYS A N 1
ATOM 1603 C CA . LYS A 1 202 ? -14.454 0.152 3.926 1.00 97.94 202 LYS A CA 1
ATOM 1604 C C . LYS A 1 202 ? -14.229 0.208 2.417 1.00 97.94 202 LYS A C 1
ATOM 1606 O O . LYS A 1 202 ? -13.109 -0.017 1.965 1.00 97.94 202 LYS A O 1
ATOM 1611 N N . ARG A 1 203 ? -15.251 0.563 1.627 1.00 97.94 203 ARG A N 1
ATOM 1612 C CA . ARG A 1 203 ? -15.108 0.754 0.171 1.00 97.94 203 ARG A CA 1
ATOM 1613 C C . ARG A 1 203 ? -14.043 1.794 -0.164 1.00 97.94 203 ARG A C 1
ATOM 1615 O O . ARG A 1 203 ? -13.186 1.523 -0.999 1.00 97.94 203 ARG A O 1
ATOM 1622 N N . GLN A 1 204 ? -14.042 2.941 0.513 1.00 98.44 204 GLN A N 1
ATOM 1623 C CA . GLN A 1 204 ? -13.011 3.966 0.316 1.00 98.44 204 GLN A CA 1
ATOM 1624 C C . GLN A 1 204 ? -11.606 3.456 0.658 1.00 98.44 204 GLN A C 1
ATOM 1626 O O . GLN A 1 204 ? -10.656 3.753 -0.064 1.00 98.44 204 GLN A O 1
ATOM 1631 N N . MET A 1 205 ? -11.470 2.670 1.728 1.00 98.38 205 MET A N 1
ATOM 1632 C CA . MET A 1 205 ? -10.202 2.047 2.110 1.00 98.38 205 MET A CA 1
ATOM 1633 C C . MET A 1 205 ? -9.699 1.074 1.034 1.00 98.38 205 MET A C 1
ATOM 1635 O O . MET A 1 205 ? -8.519 1.098 0.686 1.00 98.38 205 MET A O 1
ATOM 1639 N N . LEU A 1 206 ? -10.595 0.276 0.444 1.00 98.50 206 LEU A N 1
ATOM 1640 C CA . LEU A 1 206 ? -10.259 -0.610 -0.674 1.00 98.50 206 LEU A CA 1
ATOM 1641 C C . LEU A 1 206 ? -9.829 0.176 -1.912 1.00 98.50 206 LEU A C 1
ATOM 1643 O O . LEU A 1 206 ? -8.808 -0.161 -2.508 1.00 98.50 206 LEU A O 1
ATOM 1647 N N . THR A 1 207 ? -10.546 1.244 -2.264 1.00 98.69 207 THR A N 1
ATOM 1648 C CA . THR A 1 207 ? -10.174 2.123 -3.379 1.00 98.69 207 THR A CA 1
ATOM 1649 C C . THR A 1 207 ? -8.779 2.713 -3.177 1.00 98.69 207 THR A C 1
ATOM 1651 O O . THR A 1 207 ? -7.953 2.614 -4.077 1.00 98.69 207 THR A O 1
ATOM 1654 N N . ALA A 1 208 ? -8.479 3.243 -1.986 1.00 98.75 208 ALA A N 1
ATOM 1655 C CA . ALA A 1 208 ? -7.156 3.786 -1.674 1.00 98.75 208 ALA A CA 1
ATOM 1656 C C . ALA A 1 208 ? -6.049 2.720 -1.775 1.00 98.75 208 ALA A C 1
ATOM 1658 O O . ALA A 1 208 ? -5.007 2.964 -2.379 1.00 98.75 208 ALA A O 1
ATOM 1659 N N . SER A 1 209 ? -6.286 1.510 -1.252 1.00 98.69 209 SER A N 1
ATOM 1660 C CA . SER A 1 209 ? -5.316 0.411 -1.374 1.00 98.69 209 SER A CA 1
ATOM 1661 C C . SER A 1 209 ? -5.099 -0.038 -2.821 1.00 98.69 209 SER A C 1
ATOM 1663 O O . SER A 1 209 ? -3.992 -0.417 -3.193 1.00 98.69 209 SER A O 1
ATOM 1665 N N . HIS A 1 210 ? -6.143 0.030 -3.650 1.00 98.50 210 HIS A N 1
ATOM 1666 C CA . HIS A 1 210 ? -6.058 -0.327 -5.057 1.00 98.50 210 HIS A CA 1
ATOM 1667 C C . HIS A 1 210 ? -5.220 0.689 -5.836 1.00 98.50 210 HIS A C 1
ATOM 1669 O O . HIS A 1 210 ? -4.368 0.276 -6.616 1.00 98.50 210 HIS A O 1
ATOM 1675 N N . THR A 1 211 ? -5.407 1.991 -5.589 1.00 98.75 211 THR A N 1
ATOM 1676 C CA . THR A 1 211 ? -4.562 3.047 -6.168 1.00 98.75 211 THR A CA 1
ATOM 1677 C C . THR A 1 211 ? -3.087 2.815 -5.840 1.00 98.75 211 THR A C 1
ATOM 1679 O O . THR A 1 211 ? -2.285 2.710 -6.760 1.00 98.75 211 THR A O 1
ATOM 1682 N N . LEU A 1 212 ? -2.753 2.571 -4.564 1.00 98.81 212 LEU A N 1
ATOM 1683 C CA . LEU A 1 212 ? -1.380 2.258 -4.144 1.00 98.81 212 LEU A CA 1
ATOM 1684 C C . LEU A 1 212 ? -0.779 1.073 -4.922 1.00 98.81 212 LEU A C 1
ATOM 1686 O O . LEU A 1 212 ? 0.381 1.113 -5.321 1.00 98.81 212 LEU A O 1
ATOM 1690 N N . ALA A 1 213 ? -1.550 0.001 -5.136 1.00 98.69 213 ALA A N 1
ATOM 1691 C CA . ALA A 1 213 ? -1.073 -1.167 -5.877 1.00 98.69 213 ALA A CA 1
ATOM 1692 C C . ALA A 1 213 ? -0.867 -0.887 -7.374 1.00 98.69 213 ALA A C 1
ATOM 1694 O O . ALA A 1 213 ? 0.041 -1.458 -7.977 1.00 98.69 213 ALA A O 1
ATOM 1695 N N . VAL A 1 214 ? -1.705 -0.040 -7.978 1.00 98.69 214 VAL A N 1
ATOM 1696 C CA . VAL A 1 214 ? -1.537 0.400 -9.370 1.00 98.69 214 VAL A CA 1
ATOM 1697 C C . VAL A 1 214 ? -0.276 1.248 -9.498 1.00 98.69 214 VAL A C 1
ATOM 1699 O O . VAL A 1 214 ? 0.562 0.959 -10.347 1.00 98.69 214 VAL A O 1
ATOM 1702 N N . ASP A 1 215 ? -0.078 2.215 -8.607 1.00 98.62 215 ASP A N 1
ATOM 1703 C CA . ASP A 1 215 ? 1.094 3.086 -8.655 1.00 98.62 215 ASP A CA 1
ATOM 1704 C C . ASP A 1 215 ? 2.393 2.343 -8.308 1.00 98.62 215 ASP A C 1
ATOM 1706 O O . ASP A 1 215 ? 3.455 2.668 -8.836 1.00 98.62 215 ASP A O 1
ATOM 1710 N N . ALA A 1 216 ? 2.327 1.276 -7.501 1.00 98.75 216 ALA A N 1
ATOM 1711 C CA . ALA A 1 216 ? 3.482 0.413 -7.246 1.00 98.75 216 ALA A CA 1
ATOM 1712 C C . ALA A 1 216 ? 3.912 -0.357 -8.503 1.00 98.75 216 ALA A C 1
ATOM 1714 O O . ALA A 1 216 ? 5.104 -0.573 -8.719 1.00 98.75 216 ALA A O 1
ATOM 1715 N N . LYS A 1 217 ? 2.955 -0.747 -9.352 1.00 97.38 217 LYS A N 1
ATOM 1716 C CA . LYS A 1 217 ? 3.255 -1.330 -10.666 1.00 97.38 217 LYS A CA 1
ATOM 1717 C C . LYS A 1 217 ? 3.800 -0.280 -11.628 1.00 97.38 217 LYS A C 1
ATOM 1719 O O . LYS A 1 217 ? 4.786 -0.555 -12.295 1.00 97.38 217 LYS A O 1
ATOM 1724 N N . ASN A 1 218 ? 3.244 0.932 -11.621 1.00 96.75 218 ASN A N 1
ATOM 1725 C CA . ASN A 1 218 ? 3.778 2.038 -12.420 1.00 96.75 218 ASN A CA 1
ATOM 1726 C C . ASN A 1 218 ? 5.239 2.358 -12.040 1.00 96.75 218 ASN A C 1
ATOM 1728 O O . ASN A 1 218 ? 6.057 2.624 -12.917 1.00 96.75 218 ASN A O 1
ATOM 1732 N N . LEU A 1 219 ? 5.596 2.278 -10.749 1.00 97.88 219 LEU A N 1
ATOM 1733 C CA . LEU A 1 219 ? 6.986 2.394 -10.294 1.00 97.88 219 LEU A CA 1
ATOM 1734 C C . LEU A 1 219 ? 7.877 1.297 -10.885 1.00 97.88 219 LEU A C 1
ATOM 1736 O O . LEU A 1 219 ? 8.990 1.591 -11.313 1.00 97.88 219 LEU A O 1
ATOM 1740 N N . LEU A 1 220 ? 7.404 0.048 -10.901 1.00 96.88 220 LEU A N 1
ATOM 1741 C CA . LEU A 1 220 ? 8.138 -1.064 -11.505 1.00 96.88 220 LEU A CA 1
ATOM 1742 C C . LEU A 1 220 ? 8.386 -0.822 -12.996 1.00 96.88 220 LEU A C 1
ATOM 1744 O O . LEU A 1 220 ? 9.520 -0.957 -13.439 1.00 96.88 220 LEU A O 1
ATOM 1748 N N . ASP A 1 221 ? 7.361 -0.400 -13.740 1.00 93.81 221 ASP A N 1
ATOM 1749 C CA . ASP A 1 221 ? 7.486 -0.093 -15.168 1.00 93.81 221 ASP A CA 1
ATOM 1750 C C . ASP A 1 221 ? 8.486 1.056 -15.412 1.00 93.81 221 ASP A C 1
ATOM 1752 O O . ASP A 1 221 ? 9.325 0.975 -16.310 1.00 93.81 221 ASP A O 1
ATOM 1756 N N . ALA A 1 222 ? 8.462 2.105 -14.580 1.00 94.31 222 ALA A N 1
ATOM 1757 C CA . ALA A 1 222 ? 9.425 3.207 -14.656 1.00 94.31 222 ALA A CA 1
ATOM 1758 C C . ALA A 1 222 ? 10.863 2.749 -14.348 1.00 94.31 222 ALA A C 1
ATOM 1760 O O . ALA A 1 222 ? 11.813 3.164 -15.017 1.00 94.31 222 ALA A O 1
ATOM 1761 N N . VAL A 1 223 ? 11.036 1.864 -13.361 1.00 94.81 223 VAL A N 1
ATOM 1762 C CA . VAL A 1 223 ? 12.333 1.260 -13.022 1.00 94.81 223 VAL A CA 1
ATOM 1763 C C . VAL A 1 223 ? 12.841 0.375 -14.158 1.00 94.81 223 VAL A C 1
ATOM 1765 O O . VAL A 1 223 ? 14.010 0.474 -14.528 1.00 94.81 223 VAL A O 1
ATOM 1768 N N . ASP A 1 224 ? 11.983 -0.454 -14.746 1.00 91.88 224 ASP A N 1
ATOM 1769 C CA . ASP A 1 224 ? 12.336 -1.312 -15.876 1.00 91.88 224 ASP A CA 1
ATOM 1770 C C . ASP A 1 224 ? 12.767 -0.480 -17.085 1.00 91.88 224 ASP A C 1
ATOM 1772 O O . ASP A 1 224 ? 13.821 -0.730 -17.676 1.00 91.88 224 ASP A O 1
ATOM 1776 N N . GLN A 1 225 ? 12.015 0.576 -17.399 1.00 91.50 225 GLN A N 1
ATOM 1777 C CA . GLN A 1 225 ? 12.372 1.513 -18.459 1.00 91.50 225 GLN A CA 1
ATOM 1778 C C . GLN A 1 225 ? 13.722 2.188 -18.181 1.00 91.50 225 GLN A C 1
ATOM 1780 O O . GLN A 1 225 ? 14.558 2.311 -19.080 1.00 91.50 225 GLN A O 1
ATOM 1785 N N . ALA A 1 226 ? 13.979 2.584 -16.933 1.00 91.62 226 ALA A N 1
ATOM 1786 C CA . ALA A 1 226 ? 15.257 3.160 -16.534 1.00 91.62 226 ALA A CA 1
ATOM 1787 C C . ALA A 1 226 ? 16.419 2.163 -16.673 1.00 91.62 226 ALA A C 1
ATOM 1789 O O . ALA A 1 226 ? 17.490 2.546 -17.148 1.00 91.62 226 ALA A O 1
ATOM 1790 N N . LYS A 1 227 ? 16.212 0.886 -16.317 1.00 89.31 227 LYS A N 1
ATOM 1791 C CA . LYS A 1 227 ? 17.206 -0.186 -16.498 1.00 89.31 227 LYS A CA 1
ATOM 1792 C C . LYS A 1 227 ? 17.537 -0.396 -17.976 1.00 89.31 227 LYS A C 1
ATOM 1794 O O . LYS A 1 227 ? 18.712 -0.534 -18.311 1.00 89.31 227 LYS A O 1
ATOM 1799 N N . VAL A 1 228 ? 16.542 -0.366 -18.866 1.00 87.44 228 VAL A N 1
ATOM 1800 C CA . VAL A 1 228 ? 16.759 -0.468 -20.322 1.00 87.44 228 VAL A CA 1
ATOM 1801 C C . VAL A 1 228 ? 17.598 0.704 -20.833 1.00 87.44 228 VAL A C 1
ATOM 1803 O O . VAL A 1 228 ? 18.594 0.486 -21.518 1.00 87.44 228 VAL A O 1
ATOM 1806 N N . VAL A 1 229 ? 17.263 1.941 -20.450 1.00 86.25 229 VAL A N 1
ATOM 1807 C CA . VAL A 1 229 ? 18.034 3.141 -20.839 1.00 86.25 229 VAL A CA 1
ATOM 1808 C C . VAL A 1 229 ? 19.470 3.097 -20.300 1.00 86.25 229 VAL A C 1
ATOM 1810 O O . VAL A 1 229 ? 20.397 3.562 -20.961 1.00 86.25 229 VAL A O 1
ATOM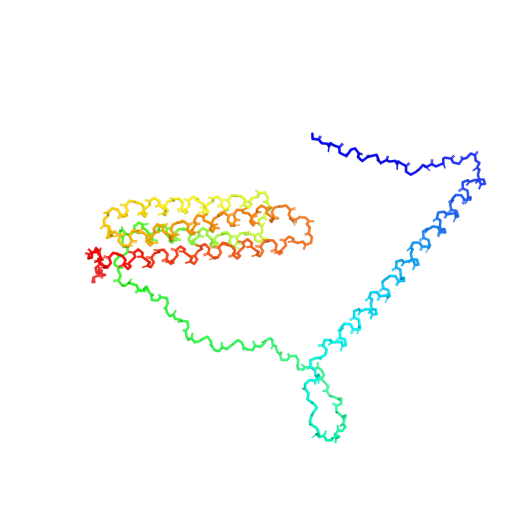 1813 N N . ALA A 1 230 ? 19.669 2.517 -19.117 1.00 84.12 230 ALA A N 1
ATOM 1814 C CA . ALA A 1 230 ? 20.979 2.337 -18.500 1.00 84.12 230 ALA A CA 1
ATOM 1815 C C . ALA A 1 230 ? 21.806 1.181 -19.101 1.00 84.12 230 ALA A C 1
ATOM 1817 O O . ALA A 1 230 ? 22.954 0.999 -18.700 1.00 84.12 230 ALA A O 1
ATOM 1818 N N . ASN A 1 231 ? 21.245 0.391 -20.028 1.00 78.81 231 ASN A N 1
ATOM 1819 C CA . ASN A 1 231 ? 21.789 -0.901 -20.472 1.00 78.81 231 ASN A CA 1
ATOM 1820 C C . ASN A 1 231 ? 22.023 -1.903 -19.319 1.00 78.81 231 ASN A C 1
ATOM 1822 O O . ASN A 1 231 ? 22.898 -2.760 -19.401 1.00 78.81 231 ASN A O 1
ATOM 1826 N N . LEU A 1 232 ? 21.245 -1.790 -18.239 1.00 74.62 232 LEU A N 1
ATOM 1827 C CA . LEU A 1 232 ? 21.245 -2.701 -17.085 1.00 74.62 232 LEU A CA 1
ATOM 1828 C C . LEU A 1 232 ? 20.155 -3.779 -17.192 1.00 74.62 232 LEU A C 1
ATOM 1830 O O . LEU A 1 232 ? 20.000 -4.607 -16.300 1.00 74.62 232 LEU A O 1
ATOM 1834 N N . ALA A 1 233 ? 19.358 -3.743 -18.257 1.00 69.38 233 ALA A N 1
ATOM 1835 C CA . ALA A 1 233 ? 18.343 -4.744 -18.529 1.00 69.38 233 ALA A CA 1
ATOM 1836 C C . ALA A 1 233 ? 18.998 -6.086 -18.889 1.00 69.38 233 ALA A C 1
ATOM 1838 O O . ALA A 1 233 ? 19.684 -6.196 -19.907 1.00 69.38 233 ALA A O 1
ATOM 1839 N N . HIS A 1 234 ? 18.760 -7.111 -18.071 1.00 67.69 234 HIS A N 1
ATOM 1840 C CA . HIS A 1 234 ? 19.150 -8.476 -18.398 1.00 67.69 234 HIS A CA 1
ATOM 1841 C C . HIS A 1 234 ? 18.137 -9.075 -19.386 1.00 67.69 234 HIS A C 1
ATOM 1843 O O . HIS A 1 234 ? 16.933 -9.043 -19.102 1.00 67.69 234 HIS A O 1
ATOM 1849 N N . PRO A 1 235 ? 18.589 -9.602 -20.542 1.00 62.91 235 PRO A N 1
ATOM 1850 C CA . PRO A 1 235 ? 17.712 -10.354 -21.428 1.00 62.91 235 PRO A CA 1
ATOM 1851 C C . PRO A 1 235 ? 17.164 -11.587 -20.689 1.00 62.91 235 PRO A C 1
ATOM 1853 O O . PRO A 1 235 ? 17.817 -12.076 -19.765 1.00 62.91 235 PRO A O 1
ATOM 1856 N N . PRO A 1 236 ? 15.974 -12.083 -21.066 1.00 58.22 236 PRO A N 1
ATOM 1857 C CA . PRO A 1 236 ? 15.407 -13.273 -20.448 1.00 58.22 236 PRO A CA 1
ATOM 1858 C C . PRO A 1 236 ? 16.374 -14.450 -20.624 1.00 58.22 236 PRO A C 1
ATOM 1860 O O . PRO A 1 236 ? 16.997 -14.579 -21.680 1.00 58.22 236 PRO A O 1
ATOM 1863 N N . ALA A 1 237 ? 16.500 -15.294 -19.596 1.00 59.06 237 ALA A N 1
ATOM 1864 C CA . ALA A 1 237 ? 17.180 -16.578 -19.734 1.00 59.06 237 ALA A CA 1
ATOM 1865 C C . ALA A 1 237 ? 16.539 -17.367 -20.893 1.00 59.06 237 ALA A C 1
ATOM 1867 O O . ALA A 1 237 ? 15.313 -17.504 -20.933 1.00 59.06 237 ALA A O 1
ATOM 1868 N N . GLU A 1 238 ? 17.370 -17.810 -21.844 1.00 47.00 238 GLU A N 1
ATOM 1869 C CA . GLU A 1 238 ? 16.976 -18.681 -22.965 1.00 47.00 238 GLU A CA 1
ATOM 1870 C C . GLU A 1 238 ? 16.438 -20.039 -22.492 1.00 47.00 238 GLU A C 1
ATOM 1872 O O . GLU A 1 238 ? 16.963 -20.583 -21.490 1.00 47.00 238 GLU A O 1
#

Secondary structure (DSSP, 8-state):
----------------SSHHHHHHHHHHHHHHHHHHHHHHHHHHHHHHHHHHHHHHHT-GGGS--S-----------TT----S--------------SS----TT-HHHHHHHHHHHHHHHHHHHTTTS-GGGHHHHHHHHHHHHHHHHHHHHHHGGGS-HHHHHHHHHHHHHHHHHHHHHHHHHHHHHHTTTSTTHHHHHHHHHHHHHHHHHHHHHHHHHHHHHHHHTT-PPPPP-

Sequence (238 aa):
MGLIVLSSQEEDFIRPSSREEAQQLWEAEKIKMRQVLDRQQKQMVEDSQWLRREERCLDPMVYMNDKSPLTPEKEAGYTEFTGPPQKPPRLGAQSIQPTANLDRTDDLVYHNVMTLVEAVLELKNKLSQLPPEEYVVVVKNVGLNLRKLIGSVDDLLPSLPASSRTEIEGTQKLLNKDLAELINKMRLAQQNAVTSLSEDCKRQMLTASHTLAVDAKNLLDAVDQAKVVANLAHPPAE

Radius of gyration: 31.3 Å; chains: 1; bounding box: 78×40×79 Å

Foldseek 3Di:
DDPPPPPVVVPPPPDDPDPVRVVVVVVVVVVVVVVVVVVVVVVVVVVVVVVVVVVVVPPPVVPDPDDDDDDDDDPDDPPPPPDDPDDPPPPPPPPVPVPDQFACPPPQLVVLLVQLLVLLVVLVVCVVPDDLVCNCVSLVSNVVSLVSNVVSVVVCLVLFDPVLSVVLVVLNVVLVVLSVQLVVLSVVLSVCCVPPCNVVSSVSSSVSSVVSSVSSVVSVVSVQVRCVVSVVTHRYDD